Protein AF-A0A2N9NMS7-F1 (afdb_monomer)

Mean predicted aligned error: 15.38 Å

Radius of gyration: 24.79 Å; Cα contacts (8 Å, |Δi|>4): 201; chains: 1; bounding box: 39×114×46 Å

Nearest PDB structures (foldseek):
  4u88-assembly2_B  TM=6.666E-01  e=1.243E-02  Staphylococcus aureus USA300-ISMMS1
  1qqi-assembly1_A  TM=6.097E-01  e=1.405E-02  Escherichia coli
  6iju-assembly1_A-2  TM=6.938E-01  e=4.229E-02  Staphylococcus aureus

Secondary structure (DSSP, 8-state):
-PPPPPPPPP------HHHHHHHHHHHHHHHHHHHHHHHHHHHHHHHHHHHHHSS---------S--------HHHHHHHH-BS-EEEEE-TTS-EEEEETT-SPEEE-HHHHHHHHHHT---S--SSSBPPPB-HHHHHHHT-BTTBPPPHHHHHHHHHHHHHHHHHTTS-GGGEEEETTEEEE-BBPTTTT-------

Solvent-accessible surface area (backbone atoms only — not comparable to full-atom values): 12078 Å² total; per-residue (Å²): 140,86,84,87,82,79,82,83,82,79,80,72,84,75,74,54,64,68,55,54,52,50,50,52,51,50,51,52,51,49,51,55,53,53,49,54,53,48,54,52,52,53,50,54,54,49,52,58,52,53,63,64,68,74,67,78,88,89,84,92,81,84,90,76,86,81,81,80,66,89,73,69,50,69,54,52,54,54,20,72,72,34,39,77,43,78,49,71,51,72,44,98,84,46,24,25,41,32,21,56,68,81,45,79,69,41,78,31,54,36,71,46,36,50,50,48,57,56,29,62,45,74,85,64,86,42,101,58,56,38,34,23,68,36,39,65,67,58,50,32,59,69,63,45,50,96,95,43,86,54,53,71,70,56,50,53,54,48,54,52,52,46,26,47,53,31,43,78,64,76,39,64,35,46,29,59,38,76,56,98,62,26,37,21,32,31,37,40,45,96,68,64,87,70,84,90,82,79,87,131

Sequence (200 aa):
MPLPTTPSIAHGPVLDIAALQRELRALLNIVSRLEERLDARCAELGELRGEFQVKGVTKPRPPSSGTSAPQQSEGQRRAMEGVSSIKAIVQPDGSALIHLDGRAGVALTASLARLLDVLKRDDGASPDHLVVWKPVAVLQEGLKGPGKIRSERAVRQLIYRLRQQLSESGENRWLVMSSEHGYRFALRREGAAVTLASNK

Structure (mmCIF, N/CA/C/O backbone):
data_AF-A0A2N9NMS7-F1
#
_entry.id   AF-A0A2N9NMS7-F1
#
loop_
_atom_site.group_PDB
_atom_site.id
_atom_site.type_symbol
_atom_site.label_atom_id
_atom_site.label_alt_id
_atom_site.label_comp_id
_atom_site.label_asym_id
_atom_site.label_entity_id
_atom_site.label_seq_id
_atom_site.pdbx_PDB_ins_code
_atom_site.Cartn_x
_atom_site.Cartn_y
_atom_site.Cartn_z
_atom_site.occupancy
_atom_site.B_iso_or_equiv
_atom_site.auth_seq_id
_atom_site.auth_comp_id
_atom_site.auth_asym_id
_atom_site.auth_atom_id
_atom_site.pdbx_PDB_model_num
ATOM 1 N N . MET A 1 1 ? 19.890 72.668 19.604 1.00 51.31 1 MET A N 1
ATOM 2 C CA . MET A 1 1 ? 19.965 71.277 20.095 1.00 51.31 1 MET A CA 1
ATOM 3 C C . MET A 1 1 ? 18.784 70.499 19.531 1.00 51.31 1 MET A C 1
ATOM 5 O O . MET A 1 1 ? 17.667 70.828 19.910 1.00 51.31 1 MET A O 1
ATOM 9 N N . PRO A 1 2 ? 18.984 69.562 18.588 1.00 45.09 2 PRO A N 1
ATOM 10 C CA . PRO A 1 2 ? 17.924 68.678 18.113 1.00 45.09 2 PRO A CA 1
ATOM 11 C C . PRO A 1 2 ? 17.918 67.325 18.853 1.00 45.09 2 PRO A C 1
ATOM 13 O O . PRO A 1 2 ? 18.946 66.868 19.346 1.00 45.09 2 PRO A O 1
ATOM 16 N N . LEU A 1 3 ? 16.716 66.752 18.954 1.00 51.97 3 LEU A N 1
ATOM 17 C CA . LEU A 1 3 ? 16.306 65.600 19.770 1.00 51.97 3 LEU A CA 1
ATOM 18 C C . LEU A 1 3 ? 16.852 64.244 19.267 1.00 51.97 3 LEU A C 1
ATOM 20 O O . LEU A 1 3 ? 17.125 64.109 18.074 1.00 51.97 3 LEU A O 1
ATOM 24 N N . PRO A 1 4 ? 16.959 63.225 20.146 1.00 52.66 4 PRO A N 1
ATOM 25 C CA . PRO A 1 4 ? 17.404 61.884 19.775 1.00 52.66 4 PRO A CA 1
ATOM 26 C C . PRO A 1 4 ? 16.311 61.096 19.037 1.00 52.66 4 PRO A C 1
ATOM 28 O O . PRO A 1 4 ? 15.185 60.957 19.514 1.00 52.66 4 PRO A O 1
ATOM 31 N N . THR A 1 5 ? 16.671 60.545 17.881 1.00 58.97 5 THR A N 1
ATOM 32 C CA . THR A 1 5 ? 15.848 59.629 17.084 1.00 58.97 5 THR A CA 1
ATOM 33 C C . THR A 1 5 ? 15.794 58.251 17.752 1.00 58.97 5 THR A C 1
ATOM 35 O O . THR A 1 5 ? 16.825 57.678 18.101 1.00 58.97 5 THR A O 1
ATOM 38 N N . THR A 1 6 ? 14.588 57.719 17.939 1.00 54.72 6 THR A N 1
ATOM 39 C CA . THR A 1 6 ? 14.312 56.387 18.496 1.00 54.72 6 THR A CA 1
ATOM 40 C C . THR A 1 6 ? 14.722 55.245 17.549 1.00 54.72 6 THR A C 1
ATOM 42 O O . THR A 1 6 ? 14.796 55.441 16.334 1.00 54.72 6 THR A O 1
ATOM 45 N N . PRO A 1 7 ? 15.008 54.043 18.092 1.00 50.28 7 PRO A N 1
ATOM 46 C CA . PRO A 1 7 ? 15.601 52.937 17.347 1.00 50.28 7 PRO A CA 1
ATOM 47 C C . PRO A 1 7 ? 14.623 52.244 16.391 1.00 50.28 7 PRO A C 1
ATOM 49 O O . PRO A 1 7 ? 13.468 51.970 16.715 1.00 50.28 7 PRO A O 1
ATOM 52 N N . SER A 1 8 ? 15.166 51.916 15.218 1.00 50.50 8 SER A N 1
ATOM 53 C CA . SER A 1 8 ? 14.587 51.065 14.181 1.00 50.50 8 SER A CA 1
ATOM 54 C C . SER A 1 8 ? 14.184 49.699 14.748 1.00 50.50 8 SER A C 1
ATOM 56 O O . SER A 1 8 ? 15.014 48.965 15.289 1.00 50.50 8 SER A O 1
ATOM 58 N N . ILE A 1 9 ? 12.896 49.373 14.641 1.00 50.38 9 ILE A N 1
ATOM 59 C CA . ILE A 1 9 ? 12.314 48.096 15.056 1.00 50.38 9 ILE A CA 1
ATOM 60 C C . ILE A 1 9 ? 12.836 47.000 14.124 1.00 50.38 9 ILE A C 1
ATOM 62 O O . ILE A 1 9 ? 12.626 47.033 12.913 1.00 50.38 9 ILE A O 1
ATOM 66 N N . ALA A 1 10 ? 13.528 46.025 14.709 1.00 48.38 10 ALA A N 1
ATOM 67 C CA . ALA A 1 10 ? 14.018 44.837 14.034 1.00 48.38 10 ALA A CA 1
ATOM 68 C C . ALA A 1 10 ? 12.858 44.051 13.397 1.00 48.38 10 ALA A C 1
ATOM 70 O O . ALA A 1 10 ? 11.956 43.575 14.088 1.00 48.38 10 ALA A O 1
ATOM 71 N N . HIS A 1 11 ? 12.909 43.870 12.077 1.00 46.59 11 HIS A N 1
ATOM 72 C CA . HIS A 1 11 ? 12.131 42.841 11.399 1.00 46.59 11 HIS A CA 1
ATOM 73 C C . HIS A 1 11 ? 12.642 41.468 11.859 1.00 46.59 11 HIS A C 1
ATOM 75 O O . HIS A 1 11 ? 13.768 41.080 11.551 1.00 46.59 11 HIS A O 1
ATOM 81 N N . GLY A 1 12 ? 11.822 40.744 12.625 1.00 53.03 12 GLY A N 1
ATOM 82 C CA . GLY A 1 12 ? 12.073 39.340 12.947 1.00 53.03 12 GLY A CA 1
ATOM 83 C C . GLY A 1 12 ? 12.148 38.481 11.675 1.00 53.03 12 GLY A C 1
ATOM 84 O O . GLY A 1 12 ? 11.574 38.856 10.647 1.00 53.03 12 GLY A O 1
ATOM 85 N N . PRO A 1 13 ? 12.852 37.335 11.712 1.00 57.69 13 PRO A N 1
ATOM 86 C CA . PRO A 1 13 ? 13.002 36.478 10.550 1.00 57.69 13 PRO A CA 1
ATOM 87 C C . PRO A 1 13 ? 11.635 35.899 10.192 1.00 57.69 13 PRO A C 1
ATOM 89 O O . PRO A 1 13 ? 11.111 35.021 10.878 1.00 57.69 13 PRO A O 1
ATOM 92 N N . VAL A 1 14 ? 11.054 36.383 9.097 1.00 55.94 14 VAL A N 1
ATOM 93 C CA . VAL A 1 14 ? 10.026 35.637 8.379 1.00 55.94 14 VAL A CA 1
ATOM 94 C C . VAL A 1 14 ? 10.723 34.360 7.923 1.00 55.94 14 VAL A C 1
ATOM 96 O O . VAL A 1 14 ? 11.472 34.377 6.949 1.00 55.94 14 VAL A O 1
ATOM 99 N N . LEU A 1 15 ? 10.573 33.283 8.700 1.00 59.84 15 LEU A N 1
ATOM 100 C CA . LEU A 1 15 ? 11.000 31.942 8.321 1.00 59.84 15 LEU A CA 1
ATOM 101 C C . LEU A 1 15 ? 10.458 31.690 6.918 1.00 59.84 15 LEU A C 1
ATOM 103 O O . LEU A 1 15 ? 9.246 31.597 6.725 1.00 59.84 15 LEU A O 1
ATOM 107 N N . ASP A 1 16 ? 11.362 31.663 5.940 1.00 81.94 16 ASP A N 1
ATOM 108 C CA . ASP A 1 16 ? 11.020 31.448 4.545 1.00 81.94 16 ASP A CA 1
ATOM 109 C C . ASP A 1 16 ? 10.353 30.074 4.442 1.00 81.94 16 ASP A C 1
ATOM 111 O O . ASP A 1 16 ? 10.999 29.024 4.510 1.00 81.94 16 ASP A O 1
ATOM 115 N N . ILE A 1 17 ? 9.026 30.080 4.319 1.00 75.50 17 ILE A N 1
ATOM 116 C CA . ILE A 1 17 ? 8.201 28.876 4.224 1.00 75.50 17 ILE A CA 1
ATOM 117 C C . ILE A 1 17 ? 8.711 27.989 3.078 1.00 75.50 17 ILE A C 1
ATOM 119 O O . ILE A 1 17 ? 8.672 26.762 3.181 1.00 75.50 17 ILE A O 1
ATOM 123 N N . ALA A 1 18 ? 9.265 28.576 2.010 1.00 70.50 18 ALA A N 1
ATOM 124 C CA . ALA A 1 18 ? 9.843 27.819 0.907 1.00 70.50 18 ALA A CA 1
ATOM 125 C C . ALA A 1 18 ? 11.175 27.142 1.277 1.00 70.50 18 ALA A C 1
ATOM 127 O O . ALA A 1 18 ? 11.500 26.088 0.718 1.00 70.50 18 ALA A O 1
ATOM 128 N N . ALA A 1 19 ? 11.955 27.704 2.203 1.00 77.44 19 ALA A N 1
ATOM 129 C CA . ALA A 1 19 ? 13.151 27.063 2.747 1.00 77.44 19 ALA A CA 1
ATOM 130 C C . ALA A 1 19 ? 12.780 25.848 3.611 1.00 77.44 19 ALA A C 1
ATOM 132 O O . ALA A 1 19 ? 13.273 24.751 3.345 1.00 77.44 19 ALA A O 1
ATOM 133 N N . LEU A 1 20 ? 11.817 25.998 4.528 1.00 76.25 20 LEU A N 1
ATOM 134 C CA . LEU A 1 20 ? 11.306 24.889 5.347 1.00 76.25 20 LEU A CA 1
ATOM 135 C C . LEU A 1 20 ? 10.698 23.768 4.493 1.00 76.25 20 LEU A C 1
ATOM 137 O O . LEU A 1 20 ? 10.936 22.587 4.736 1.00 76.25 20 LEU A O 1
ATOM 141 N N . GLN A 1 21 ? 9.950 24.110 3.440 1.00 74.00 21 GLN A N 1
ATOM 142 C CA . GLN A 1 21 ? 9.404 23.111 2.517 1.00 74.00 21 GLN A CA 1
ATOM 143 C C . GLN A 1 21 ? 10.495 22.359 1.743 1.00 74.00 21 GLN A C 1
ATOM 145 O O . GLN A 1 21 ? 10.345 21.163 1.478 1.00 74.00 2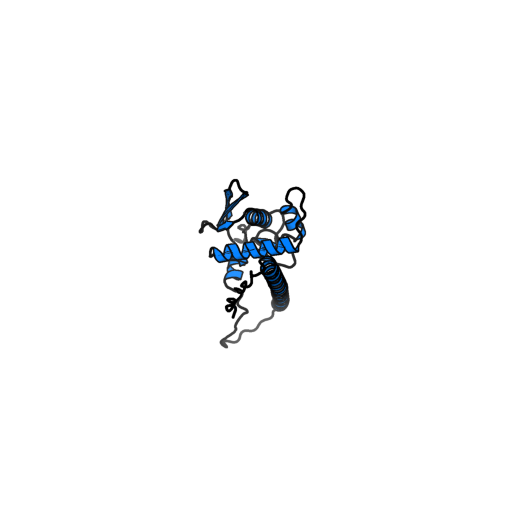1 GLN A O 1
ATOM 150 N N . ARG A 1 22 ? 11.587 23.032 1.355 1.00 81.06 22 ARG A N 1
ATOM 151 C CA . ARG A 1 22 ? 12.737 22.385 0.704 1.00 81.06 22 ARG A CA 1
ATOM 152 C C . ARG A 1 22 ? 13.463 21.453 1.664 1.00 81.06 22 ARG A C 1
ATOM 154 O O . ARG A 1 22 ? 13.768 20.327 1.277 1.00 81.06 22 ARG A O 1
ATOM 161 N N . GLU A 1 23 ? 13.681 21.893 2.895 1.00 86.19 23 GLU A N 1
ATOM 162 C CA . GLU A 1 23 ? 14.319 21.094 3.938 1.00 86.19 23 GLU A CA 1
ATOM 163 C C . GLU A 1 23 ? 13.485 19.857 4.283 1.00 86.19 23 GLU A C 1
ATOM 165 O O . GLU A 1 23 ? 13.995 18.738 4.248 1.00 86.19 23 GLU A O 1
ATOM 170 N N . LEU A 1 24 ? 12.171 20.015 4.463 1.00 77.62 24 LEU A N 1
ATOM 171 C CA . LEU A 1 24 ? 11.264 18.892 4.692 1.00 77.62 24 LEU A CA 1
ATOM 172 C C . LEU A 1 24 ? 11.292 17.892 3.526 1.00 77.62 24 LEU A C 1
ATOM 174 O O . LEU A 1 24 ? 11.349 16.683 3.745 1.00 77.62 24 LEU A O 1
ATOM 178 N N . ARG A 1 25 ? 11.305 18.366 2.271 1.00 70.81 25 ARG A N 1
ATOM 179 C CA . ARG A 1 25 ? 11.461 17.483 1.099 1.00 70.81 25 ARG A CA 1
ATOM 180 C C . ARG A 1 25 ? 12.809 16.765 1.099 1.00 70.81 25 ARG A C 1
ATOM 182 O O . ARG A 1 25 ? 12.857 15.592 0.734 1.00 70.81 25 ARG A O 1
ATOM 189 N N . ALA A 1 26 ? 13.887 17.438 1.490 1.00 77.56 26 ALA A N 1
ATOM 190 C CA . ALA A 1 26 ? 15.211 16.832 1.579 1.00 77.56 26 ALA A CA 1
ATOM 191 C C . ALA A 1 26 ? 15.252 15.735 2.655 1.00 77.56 26 ALA A C 1
ATOM 193 O O . ALA A 1 26 ? 15.704 14.627 2.369 1.00 77.56 26 ALA A O 1
ATOM 194 N N . LEU A 1 27 ? 14.688 15.989 3.837 1.00 74.25 27 LEU A N 1
ATOM 195 C CA . LEU A 1 27 ? 14.580 15.005 4.917 1.00 74.25 27 LEU A CA 1
ATOM 196 C C . LEU A 1 27 ? 13.727 13.801 4.504 1.00 74.25 27 LEU A C 1
ATOM 198 O O . LEU A 1 27 ? 14.156 12.659 4.664 1.00 74.25 2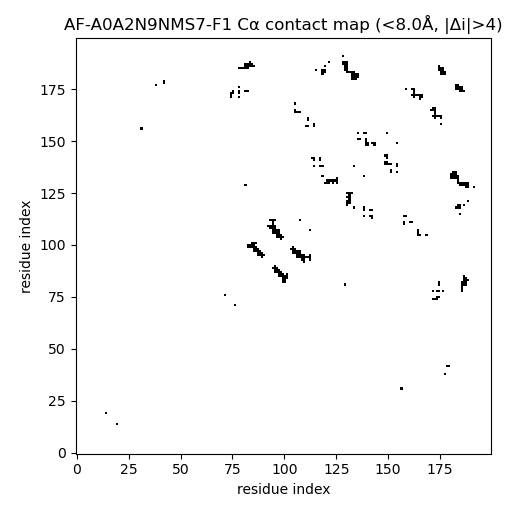7 LEU A O 1
ATOM 202 N N . LEU A 1 28 ? 12.578 14.034 3.864 1.00 59.81 28 LEU A N 1
ATOM 203 C CA . LEU A 1 28 ? 11.750 12.963 3.299 1.00 59.81 28 LEU A CA 1
ATOM 204 C C . LEU A 1 28 ? 12.503 12.143 2.241 1.00 59.81 28 LEU A C 1
ATOM 206 O O . LEU A 1 28 ? 12.307 10.931 2.134 1.00 59.81 28 LEU A O 1
ATOM 210 N N . ASN A 1 29 ? 13.384 12.773 1.459 1.00 62.41 29 ASN A N 1
ATOM 211 C CA . ASN A 1 29 ? 14.224 12.060 0.501 1.00 62.41 29 ASN A CA 1
ATOM 212 C C . ASN A 1 29 ? 15.276 11.180 1.186 1.00 62.41 29 ASN A C 1
ATOM 214 O O . ASN A 1 29 ? 15.525 10.073 0.708 1.00 62.41 29 ASN A O 1
ATOM 218 N N . ILE A 1 30 ? 15.869 11.650 2.283 1.00 78.12 30 ILE A N 1
ATOM 219 C CA . ILE A 1 30 ? 16.856 10.895 3.062 1.00 78.12 30 ILE A CA 1
ATOM 220 C C . ILE A 1 30 ? 16.196 9.689 3.730 1.00 78.12 30 ILE A C 1
ATOM 222 O O . ILE A 1 30 ? 16.687 8.576 3.561 1.00 78.12 30 ILE A O 1
ATOM 226 N N . VAL A 1 31 ? 15.061 9.886 4.409 1.00 71.50 31 VAL A N 1
ATOM 227 C CA . VAL A 1 31 ? 14.307 8.795 5.052 1.00 71.50 31 VAL A CA 1
ATOM 228 C C . VAL A 1 31 ? 13.917 7.741 4.020 1.00 71.50 31 VAL A C 1
ATOM 230 O O . VAL A 1 31 ? 14.229 6.571 4.198 1.00 71.50 31 VAL A O 1
ATOM 233 N N . SER A 1 32 ? 13.375 8.165 2.876 1.00 59.84 32 SER A N 1
ATOM 234 C CA . SER A 1 32 ? 13.037 7.265 1.768 1.00 59.84 32 SER A CA 1
ATOM 235 C C . SER A 1 32 ? 14.233 6.429 1.289 1.00 59.84 32 SER A C 1
ATOM 237 O O . SER A 1 32 ? 14.065 5.243 1.030 1.00 59.84 32 SER A O 1
ATOM 239 N N . ARG A 1 33 ? 15.439 7.005 1.189 1.00 60.75 33 ARG A N 1
ATOM 240 C CA . ARG A 1 33 ? 16.647 6.259 0.788 1.00 60.75 33 ARG A CA 1
ATOM 241 C C . ARG A 1 33 ? 17.157 5.319 1.878 1.00 60.75 33 ARG A C 1
ATOM 243 O O . ARG A 1 33 ? 17.679 4.253 1.569 1.00 60.75 33 ARG A O 1
ATOM 250 N N . LEU A 1 34 ? 17.066 5.719 3.145 1.00 64.44 34 LEU A N 1
ATOM 251 C CA . LEU A 1 34 ? 17.473 4.874 4.268 1.00 64.44 34 LEU A CA 1
ATOM 252 C C . LEU A 1 34 ? 16.549 3.668 4.410 1.00 64.44 34 LEU A C 1
ATOM 254 O O . LEU A 1 34 ? 17.030 2.560 4.624 1.00 64.44 34 LEU A O 1
ATOM 258 N N . GLU A 1 35 ? 15.250 3.867 4.220 1.00 58.91 35 GLU A N 1
ATOM 259 C CA . GLU A 1 35 ? 14.270 2.785 4.238 1.00 58.91 35 GLU A CA 1
ATOM 260 C C . GLU A 1 35 ? 14.435 1.845 3.042 1.00 58.91 35 GLU A C 1
ATOM 262 O O . GLU A 1 35 ? 14.414 0.637 3.235 1.00 58.91 35 GLU A O 1
ATOM 267 N N . GLU A 1 36 ? 14.709 2.354 1.833 1.00 53.62 36 GLU A N 1
ATOM 268 C CA . GLU A 1 36 ? 15.059 1.504 0.680 1.00 53.62 36 GLU A CA 1
ATOM 269 C C . GLU A 1 36 ? 16.273 0.615 0.973 1.00 53.62 36 GLU A C 1
ATOM 271 O O . GLU A 1 36 ? 16.285 -0.568 0.631 1.00 53.62 36 GLU A O 1
ATOM 276 N N . ARG A 1 37 ? 17.288 1.166 1.646 1.00 6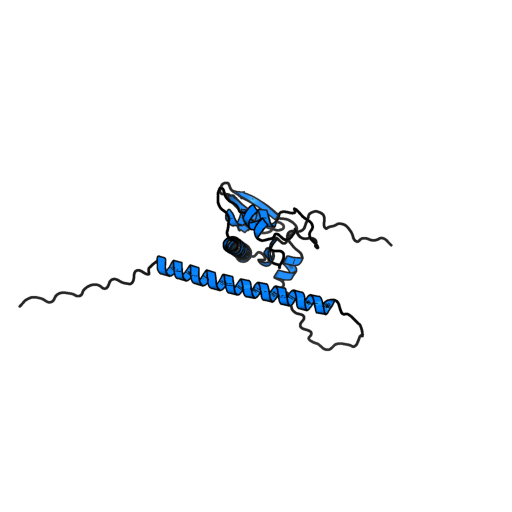3.81 37 ARG A N 1
ATOM 277 C CA . ARG A 1 37 ? 18.462 0.396 2.071 1.00 63.81 37 ARG A CA 1
ATOM 278 C C . ARG A 1 37 ? 18.121 -0.623 3.155 1.00 63.81 37 ARG A C 1
ATOM 280 O O . ARG A 1 37 ? 18.692 -1.708 3.140 1.00 63.81 37 ARG A O 1
ATOM 287 N N . LEU A 1 38 ? 17.229 -0.287 4.084 1.00 56.72 38 LEU A N 1
ATOM 288 C CA . LEU A 1 38 ? 16.797 -1.197 5.143 1.00 56.72 38 LEU A CA 1
ATOM 289 C C . LEU A 1 38 ? 15.990 -2.366 4.569 1.00 56.72 38 LEU A C 1
ATOM 291 O O . LEU A 1 38 ? 16.306 -3.514 4.862 1.00 56.72 38 LEU A O 1
ATOM 295 N N . ASP A 1 39 ? 15.019 -2.082 3.700 1.00 50.47 39 ASP A N 1
ATOM 296 C CA . ASP A 1 39 ? 14.197 -3.093 3.030 1.00 50.47 39 ASP A CA 1
ATOM 297 C C . ASP A 1 39 ? 15.075 -4.040 2.187 1.00 50.47 39 ASP A C 1
ATOM 299 O O . ASP A 1 39 ? 14.903 -5.257 2.261 1.00 50.47 39 ASP A O 1
ATOM 303 N N . ALA A 1 40 ? 16.071 -3.512 1.461 1.00 53.31 40 ALA A N 1
ATOM 304 C CA . ALA A 1 40 ? 17.031 -4.329 0.711 1.00 53.31 40 ALA A CA 1
ATOM 305 C C . ALA A 1 40 ? 17.853 -5.259 1.621 1.00 53.31 40 ALA A C 1
ATOM 307 O O . ALA A 1 40 ? 18.011 -6.439 1.319 1.00 53.31 40 ALA A O 1
ATOM 308 N N . ARG A 1 41 ? 18.327 -4.763 2.774 1.00 54.53 41 ARG A N 1
ATOM 309 C CA . ARG A 1 41 ? 19.047 -5.593 3.756 1.00 54.53 41 ARG A CA 1
ATOM 310 C C . ARG A 1 41 ? 18.150 -6.638 4.413 1.00 54.53 41 ARG A C 1
ATOM 312 O O . ARG A 1 41 ? 18.609 -7.739 4.696 1.00 54.53 41 ARG A O 1
ATOM 319 N N . CYS A 1 42 ? 16.877 -6.327 4.646 1.00 48.38 42 CYS A N 1
ATOM 320 C CA . CYS A 1 42 ? 15.918 -7.305 5.151 1.00 48.38 42 CYS A CA 1
ATOM 321 C C . CYS A 1 42 ? 15.643 -8.423 4.133 1.00 48.38 42 CYS A C 1
ATOM 323 O O . CYS A 1 42 ? 15.513 -9.574 4.545 1.00 48.38 42 CYS A O 1
ATOM 325 N N . ALA A 1 43 ? 15.582 -8.104 2.837 1.00 44.91 43 ALA A N 1
ATOM 326 C CA . ALA A 1 43 ? 15.437 -9.098 1.773 1.00 44.91 43 ALA A CA 1
ATOM 327 C C . ALA A 1 43 ? 16.669 -10.018 1.675 1.00 44.91 43 ALA A C 1
ATOM 329 O O . ALA A 1 43 ? 16.519 -11.235 1.747 1.00 44.91 43 ALA A O 1
ATOM 330 N N . GLU A 1 44 ? 17.876 -9.444 1.649 1.00 54.91 44 GLU A N 1
ATOM 331 C CA . GLU A 1 44 ? 19.151 -10.186 1.617 1.00 54.91 44 GLU A CA 1
ATOM 332 C C . GLU A 1 44 ? 19.296 -11.143 2.816 1.00 54.91 44 GLU A C 1
ATOM 334 O O . GLU A 1 44 ? 19.701 -12.296 2.672 1.00 54.91 44 GLU A O 1
ATOM 339 N N . LEU A 1 45 ? 18.891 -10.707 4.015 1.00 50.75 45 LEU A N 1
ATOM 340 C CA . LEU A 1 45 ? 18.860 -11.578 5.196 1.00 50.75 45 LEU A CA 1
ATOM 341 C C . LEU A 1 45 ? 17.835 -12.715 5.075 1.00 50.75 45 LEU A C 1
ATOM 343 O O . LEU A 1 45 ? 18.040 -13.789 5.643 1.00 50.75 45 LEU A O 1
ATOM 347 N N . GLY A 1 46 ? 16.729 -12.489 4.366 1.00 43.75 46 GLY A N 1
ATOM 348 C CA . GLY A 1 46 ? 15.731 -13.515 4.073 1.00 43.75 46 GLY A CA 1
ATOM 349 C C . GLY A 1 46 ? 16.274 -14.610 3.155 1.00 43.75 46 GLY A C 1
ATOM 350 O O . GLY A 1 46 ? 16.083 -15.789 3.452 1.00 43.75 46 GLY A O 1
ATOM 351 N N . GLU A 1 47 ? 16.994 -14.229 2.100 1.00 49.41 47 GLU A N 1
ATOM 352 C CA . GLU A 1 47 ? 17.631 -15.152 1.149 1.00 49.41 47 GLU A CA 1
ATOM 353 C C . GLU A 1 47 ? 18.711 -16.000 1.820 1.00 49.41 47 GLU A C 1
ATOM 355 O O . GLU A 1 47 ? 18.637 -17.229 1.782 1.00 49.41 47 GLU A O 1
ATOM 360 N N . LEU A 1 48 ? 19.631 -15.360 2.553 1.00 61.53 48 LEU A N 1
ATOM 361 C CA . LEU A 1 48 ? 20.659 -16.065 3.324 1.00 61.53 48 LEU A CA 1
ATOM 362 C C . LEU A 1 48 ? 20.029 -17.074 4.291 1.00 61.53 48 LEU A C 1
ATOM 364 O O . LEU A 1 48 ? 20.484 -18.209 4.410 1.00 61.53 48 LEU A O 1
ATOM 368 N N . ARG A 1 49 ? 18.931 -16.705 4.961 1.00 51.56 49 ARG A N 1
ATOM 369 C CA . ARG A 1 49 ? 18.214 -17.616 5.863 1.00 51.56 49 ARG A CA 1
ATOM 370 C C . ARG A 1 49 ? 17.563 -18.792 5.125 1.00 51.56 49 ARG A C 1
ATOM 372 O O . ARG A 1 49 ? 17.531 -19.892 5.678 1.00 51.56 49 ARG A O 1
ATOM 379 N N . GLY A 1 50 ? 17.062 -18.572 3.911 1.00 43.22 50 GLY A N 1
ATOM 380 C CA . GLY A 1 50 ? 16.520 -19.620 3.045 1.00 43.22 50 GLY A CA 1
ATOM 381 C C . GLY A 1 50 ? 17.580 -20.645 2.639 1.00 43.22 50 GLY A C 1
ATOM 382 O O . GLY A 1 50 ? 17.328 -21.847 2.712 1.00 43.22 50 GLY A O 1
ATOM 383 N N . GLU A 1 51 ? 18.796 -20.196 2.324 1.00 52.50 51 GLU A N 1
ATOM 384 C CA . GLU A 1 51 ? 19.915 -21.075 1.953 1.00 52.50 51 GLU A CA 1
ATOM 385 C C . GLU A 1 51 ? 20.357 -22.000 3.100 1.00 52.50 51 GLU A C 1
ATOM 387 O O . GLU A 1 51 ? 20.676 -23.172 2.875 1.00 52.50 51 GLU A O 1
ATOM 392 N N . PHE A 1 52 ? 20.315 -21.519 4.349 1.00 50.28 52 PHE A N 1
ATOM 393 C CA . PHE A 1 52 ? 20.653 -22.330 5.526 1.00 50.28 52 PHE A CA 1
ATOM 394 C C . PHE A 1 52 ? 19.567 -23.341 5.924 1.00 50.28 52 PHE A C 1
ATOM 396 O O . PHE A 1 52 ? 19.872 -24.304 6.626 1.00 50.28 52 PHE A O 1
ATOM 403 N N . GLN A 1 53 ? 18.315 -23.171 5.487 1.00 47.97 53 GLN A N 1
ATOM 404 C CA . GLN A 1 53 ? 17.219 -24.080 5.852 1.00 47.97 53 GLN A CA 1
ATOM 405 C C . GLN A 1 53 ? 17.109 -25.317 4.945 1.00 47.97 53 GLN A C 1
ATOM 407 O O . GLN A 1 53 ? 16.512 -26.312 5.351 1.00 47.97 53 GLN A O 1
ATOM 412 N N . VAL A 1 54 ? 17.719 -25.298 3.753 1.00 50.59 54 VAL A N 1
ATOM 413 C CA . VAL A 1 54 ? 17.614 -26.391 2.762 1.00 50.59 54 VAL A CA 1
ATOM 414 C C . VAL A 1 54 ? 18.699 -27.472 2.939 1.00 50.59 54 VAL A C 1
ATOM 416 O O . VAL A 1 54 ? 18.559 -28.581 2.427 1.00 50.59 54 VAL A O 1
ATOM 419 N N . LYS A 1 55 ? 19.751 -27.230 3.736 1.00 46.16 55 LYS A N 1
ATOM 420 C CA . LYS A 1 55 ? 20.780 -28.238 4.071 1.00 46.16 55 LYS A CA 1
ATOM 421 C C . LYS A 1 55 ? 20.562 -28.830 5.469 1.00 46.16 55 LYS A C 1
ATOM 423 O O . LYS A 1 55 ? 21.236 -28.463 6.426 1.00 46.16 55 LYS A O 1
ATOM 428 N N . GLY A 1 56 ? 19.612 -29.755 5.598 1.00 46.06 56 GLY A N 1
ATOM 429 C CA . GLY A 1 56 ? 19.449 -30.550 6.822 1.00 46.06 56 GLY A CA 1
ATOM 430 C C . GLY A 1 56 ? 20.572 -31.582 7.032 1.00 46.06 56 GLY A C 1
ATOM 431 O O . GLY A 1 56 ? 21.197 -32.005 6.064 1.00 46.06 56 GLY A O 1
ATOM 432 N N . VAL A 1 57 ? 20.806 -32.007 8.287 1.00 43.84 57 VAL A N 1
ATOM 433 C CA . VAL A 1 57 ? 20.718 -33.414 8.765 1.00 43.84 57 VAL A CA 1
ATOM 434 C C . VAL A 1 57 ? 21.022 -33.522 10.285 1.00 43.84 57 VAL A C 1
ATOM 436 O O . VAL A 1 57 ? 21.851 -32.826 10.857 1.00 43.84 57 VAL A O 1
ATOM 439 N N . THR A 1 58 ? 20.259 -34.429 10.897 1.00 55.66 58 THR A N 1
ATOM 440 C CA . THR A 1 58 ? 19.980 -34.870 12.281 1.00 55.66 58 THR A CA 1
ATOM 441 C C . THR A 1 58 ? 21.116 -35.191 13.281 1.00 55.66 58 THR A C 1
ATOM 443 O O . THR A 1 58 ? 22.035 -35.936 12.947 1.00 55.66 58 THR A O 1
ATOM 446 N N . LYS A 1 59 ? 20.903 -34.867 14.577 1.00 39.69 59 LYS A N 1
ATOM 447 C CA . LYS A 1 59 ? 20.954 -35.816 15.731 1.00 39.69 59 LYS A CA 1
ATOM 448 C C . LYS A 1 59 ? 20.418 -35.176 17.040 1.00 39.69 59 LYS A C 1
ATOM 450 O O . LYS A 1 59 ? 20.597 -33.973 17.209 1.00 39.69 59 LYS A O 1
ATOM 455 N N . PRO A 1 60 ? 19.800 -35.931 17.979 1.00 60.88 60 PRO A N 1
ATOM 456 C CA . PRO A 1 60 ? 19.212 -35.368 19.197 1.00 60.88 60 PRO A CA 1
ATOM 457 C C . PRO A 1 60 ? 20.185 -35.409 20.393 1.00 60.88 60 PRO A C 1
ATOM 459 O O . PR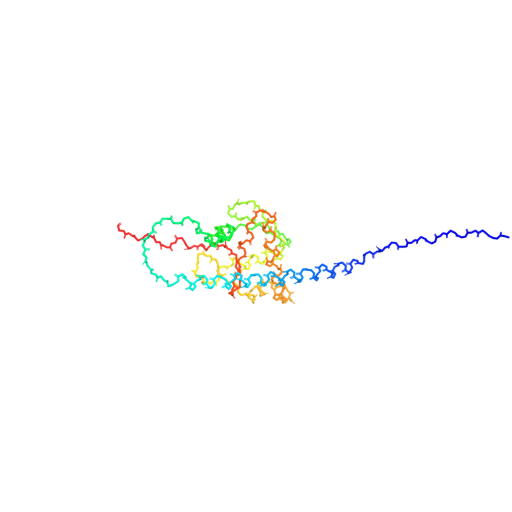O A 1 60 ? 20.773 -36.452 20.684 1.00 60.88 60 PRO A O 1
ATOM 462 N N . ARG A 1 61 ? 20.326 -34.291 21.121 1.00 33.25 61 ARG A N 1
ATOM 463 C CA . ARG A 1 61 ? 20.916 -34.213 22.476 1.00 33.25 61 ARG A CA 1
ATOM 464 C C . ARG A 1 61 ? 20.346 -32.976 23.216 1.00 33.25 61 ARG A C 1
ATOM 466 O O . ARG A 1 61 ? 20.032 -32.005 22.533 1.00 33.25 61 ARG A O 1
ATOM 473 N N . PRO A 1 62 ? 20.121 -33.015 24.549 1.00 47.22 62 PRO A N 1
ATOM 474 C CA . PRO A 1 62 ? 19.093 -32.204 25.205 1.00 47.22 62 PRO A CA 1
ATOM 475 C C . PRO A 1 62 ? 19.669 -30.927 25.866 1.00 47.22 62 PRO A C 1
ATOM 477 O O . PRO A 1 62 ? 20.818 -30.568 25.614 1.00 47.22 62 PRO A O 1
ATOM 480 N N . PRO A 1 63 ? 18.845 -30.192 26.633 1.00 56.56 63 PRO A N 1
ATOM 481 C CA . PRO A 1 63 ? 18.489 -28.807 26.375 1.00 56.56 63 PRO A CA 1
ATOM 482 C C . PRO A 1 63 ? 19.555 -27.826 26.889 1.00 56.56 63 PRO A C 1
ATOM 484 O O . PRO A 1 63 ? 19.726 -27.654 28.094 1.00 56.56 63 PRO A O 1
ATOM 487 N N . SER A 1 64 ? 20.231 -27.123 25.984 1.00 43.75 64 SER A N 1
ATOM 488 C CA . SER A 1 64 ? 20.937 -25.890 26.331 1.00 43.75 64 SER A CA 1
ATOM 489 C C . SER A 1 64 ? 20.046 -24.704 25.984 1.00 43.75 64 SER A C 1
ATOM 491 O O . SER A 1 64 ? 19.770 -24.424 24.818 1.00 43.75 64 SER A O 1
ATOM 493 N N . SER A 1 65 ? 19.573 -24.053 27.038 1.00 48.06 65 SER A N 1
ATOM 494 C CA . SER A 1 65 ? 18.804 -22.820 27.062 1.00 48.06 65 SER A CA 1
ATOM 495 C C . SER A 1 65 ? 19.353 -21.750 26.114 1.00 48.06 65 SER A C 1
ATOM 497 O O . SER A 1 65 ? 20.555 -21.498 26.084 1.00 48.06 65 SER A O 1
ATOM 499 N N . GLY A 1 66 ? 18.441 -21.062 25.421 1.00 44.03 66 GLY A N 1
ATOM 500 C CA . GLY A 1 66 ? 18.696 -19.726 24.880 1.00 44.03 66 GLY A CA 1
ATOM 501 C C . GLY A 1 66 ? 19.014 -19.633 23.390 1.00 44.03 66 GLY A C 1
ATOM 502 O O . GLY A 1 66 ? 19.850 -18.826 23.004 1.00 44.03 66 GLY A O 1
ATOM 503 N N . THR A 1 67 ? 18.345 -20.405 22.530 1.00 39.97 67 THR A N 1
ATOM 504 C CA . THR A 1 67 ? 18.324 -20.116 21.087 1.00 39.97 67 THR A CA 1
ATOM 505 C C . THR A 1 67 ? 17.372 -18.949 20.815 1.00 39.97 67 THR A C 1
ATOM 507 O O . THR A 1 67 ? 16.165 -19.136 20.665 1.00 39.97 67 THR A O 1
ATOM 510 N N . SER A 1 68 ? 17.894 -17.727 20.738 1.00 45.09 68 SER A N 1
ATOM 511 C CA . SER A 1 68 ? 17.182 -16.601 20.132 1.00 45.09 68 SER A CA 1
ATOM 512 C C . SER A 1 68 ? 17.154 -16.803 18.616 1.00 45.09 68 SER A C 1
ATOM 514 O O . SER A 1 68 ? 18.044 -16.383 17.880 1.00 45.09 68 SER A O 1
ATOM 516 N N . ALA A 1 69 ? 16.114 -17.492 18.144 1.00 47.00 69 ALA A N 1
ATOM 517 C CA . ALA A 1 69 ? 15.703 -17.433 16.748 1.00 47.00 69 ALA A CA 1
ATOM 518 C C . ALA A 1 69 ? 15.564 -15.957 16.318 1.00 47.00 69 ALA A C 1
ATOM 520 O O . ALA A 1 69 ? 15.155 -15.135 17.143 1.00 47.00 69 ALA A O 1
ATOM 521 N N . PRO A 1 70 ? 15.853 -15.593 15.053 1.00 46.31 70 PRO A N 1
ATOM 522 C CA . PRO A 1 70 ? 15.559 -14.255 14.558 1.00 46.31 70 PRO A CA 1
ATOM 523 C C . PRO A 1 70 ? 14.042 -14.060 14.637 1.00 46.31 70 PRO A C 1
ATOM 525 O O . PRO A 1 70 ? 13.287 -14.617 13.836 1.00 46.31 70 PRO A O 1
ATOM 528 N N . GLN A 1 71 ? 13.589 -13.341 15.665 1.00 51.28 71 GLN A N 1
ATOM 529 C CA . GLN A 1 71 ? 12.189 -12.996 15.850 1.00 51.28 71 GLN A CA 1
ATOM 530 C C . GLN A 1 71 ? 11.809 -12.056 14.710 1.00 51.28 71 GLN A C 1
ATOM 532 O O . GLN A 1 71 ? 12.052 -10.852 14.769 1.00 51.28 71 GLN A O 1
ATOM 537 N N . GLN A 1 72 ? 11.206 -12.609 13.655 1.00 61.28 72 GLN A N 1
ATOM 538 C CA . GLN A 1 72 ? 10.311 -11.820 12.819 1.00 61.28 72 GLN A CA 1
ATOM 539 C C . GLN A 1 72 ? 9.377 -11.072 13.767 1.00 61.28 72 GLN A C 1
ATOM 541 O O . GLN A 1 72 ? 8.790 -11.688 14.664 1.00 61.28 72 GLN A O 1
ATOM 546 N N . SER A 1 73 ? 9.288 -9.750 13.611 1.00 77.56 73 SER A N 1
ATOM 547 C CA . SER A 1 73 ? 8.384 -8.961 14.447 1.00 77.56 73 SER A CA 1
ATOM 548 C C . SER A 1 73 ? 6.984 -9.569 14.372 1.00 77.56 73 SER A C 1
ATOM 550 O O . SER A 1 73 ? 6.562 -10.049 13.316 1.00 77.56 73 SER A O 1
ATOM 552 N N . GLU A 1 74 ? 6.250 -9.564 15.481 1.00 81.88 74 GLU A N 1
ATOM 553 C CA . GLU A 1 74 ? 4.910 -10.153 15.532 1.00 81.88 74 GLU A CA 1
ATOM 554 C C . GLU A 1 74 ? 3.998 -9.604 14.418 1.00 81.88 74 GLU A C 1
ATOM 556 O O . GLU A 1 74 ? 3.205 -10.342 13.834 1.00 81.88 74 GLU A O 1
ATOM 561 N N . GLY A 1 75 ? 4.187 -8.334 14.043 1.00 81.19 75 GLY A N 1
ATOM 562 C CA . GLY A 1 75 ? 3.524 -7.711 12.900 1.00 81.19 75 GLY A CA 1
ATOM 563 C C . GLY A 1 75 ? 3.853 -8.365 11.553 1.00 81.19 75 GLY A C 1
ATOM 564 O O . GLY A 1 75 ? 2.945 -8.603 10.763 1.00 81.19 75 GLY A O 1
ATOM 565 N N . GLN A 1 76 ? 5.108 -8.723 11.278 1.00 85.00 76 GLN A N 1
ATOM 566 C CA . GLN A 1 76 ? 5.452 -9.438 10.041 1.00 85.00 76 GLN A CA 1
ATOM 567 C C . GLN A 1 76 ? 4.807 -10.824 9.996 1.00 85.00 76 GLN A C 1
ATOM 569 O O . GLN A 1 76 ? 4.229 -11.185 8.974 1.00 85.00 76 GLN A O 1
ATOM 574 N N . ARG A 1 77 ? 4.821 -11.565 11.113 1.00 85.50 77 ARG A N 1
ATOM 575 C CA . ARG A 1 77 ? 4.170 -12.882 11.188 1.00 85.50 77 ARG A CA 1
ATOM 576 C C . ARG A 1 77 ? 2.663 -12.781 10.928 1.00 85.50 77 ARG A C 1
ATOM 578 O O . ARG A 1 77 ? 2.145 -13.485 10.070 1.00 85.50 77 ARG A O 1
ATOM 585 N N . ARG A 1 78 ? 1.981 -11.840 11.592 1.00 87.12 78 ARG A N 1
ATOM 586 C CA . ARG A 1 78 ? 0.548 -11.570 11.368 1.00 87.12 78 ARG A CA 1
ATOM 587 C C . ARG A 1 78 ? 0.254 -11.127 9.930 1.00 87.12 78 ARG A C 1
ATOM 589 O O . ARG A 1 78 ? -0.811 -11.415 9.401 1.00 87.12 78 ARG A O 1
ATOM 596 N N . ALA A 1 79 ? 1.181 -10.428 9.275 1.00 88.31 79 ALA A N 1
ATOM 597 C CA . ALA A 1 79 ? 1.022 -10.071 7.868 1.00 88.31 79 ALA A CA 1
ATOM 598 C C . ALA A 1 79 ? 1.191 -11.272 6.927 1.00 88.31 79 ALA A C 1
ATOM 600 O O . ALA A 1 79 ? 0.515 -11.327 5.909 1.00 88.31 79 ALA A O 1
ATOM 601 N N . MET A 1 80 ? 2.039 -12.248 7.264 1.00 88.38 80 MET A N 1
ATOM 602 C CA . MET A 1 80 ? 2.149 -13.494 6.494 1.00 88.38 80 MET A CA 1
ATOM 603 C C . MET A 1 80 ? 0.888 -14.360 6.601 1.00 88.38 80 MET A C 1
ATOM 605 O O . MET A 1 80 ? 0.541 -15.049 5.646 1.00 88.38 80 MET A O 1
ATOM 609 N N . GLU A 1 81 ? 0.178 -14.308 7.730 1.00 89.56 81 GLU A N 1
ATOM 610 C CA . GLU A 1 81 ? -1.155 -14.917 7.863 1.00 89.56 81 GLU A CA 1
ATOM 611 C C . GLU A 1 81 ? -2.166 -14.228 6.928 1.00 89.56 81 GLU A C 1
ATOM 613 O O . GLU A 1 81 ? -2.935 -14.897 6.230 1.00 89.56 81 GLU A O 1
ATOM 618 N N . GLY A 1 82 ? -2.082 -12.899 6.840 1.00 90.75 82 GLY A N 1
ATOM 619 C CA . GLY A 1 82 ? -2.894 -12.062 5.963 1.00 90.75 82 GLY A CA 1
ATOM 620 C C . GLY A 1 82 ? -4.289 -11.766 6.513 1.00 90.75 82 GLY A C 1
ATOM 621 O O . GLY A 1 82 ? -4.752 -12.347 7.491 1.00 90.75 82 GLY A O 1
ATOM 622 N N . VAL A 1 83 ? -4.967 -10.825 5.864 1.00 92.56 83 VAL A N 1
ATOM 623 C CA . VAL A 1 83 ? -6.354 -10.433 6.142 1.00 92.56 83 VAL A CA 1
ATOM 624 C C . VAL A 1 83 ? -7.277 -11.303 5.300 1.00 92.56 83 VAL A C 1
ATOM 626 O O . VAL A 1 83 ? -7.004 -11.541 4.122 1.00 92.56 83 VAL A O 1
ATOM 629 N N . SER A 1 84 ? -8.376 -11.774 5.881 1.00 91.38 84 SER A N 1
ATOM 630 C CA . SER A 1 84 ? -9.335 -12.631 5.176 1.00 91.38 84 SER A CA 1
ATOM 631 C C . SER A 1 84 ? -10.333 -11.826 4.347 1.00 91.38 84 SER A C 1
ATOM 633 O O . SER A 1 84 ? -10.819 -12.324 3.339 1.00 91.38 84 SER A O 1
ATOM 635 N N . SER A 1 85 ? -10.645 -10.588 4.743 1.00 90.25 85 SER A N 1
ATOM 636 C CA . SER A 1 85 ? -11.565 -9.731 3.987 1.00 90.25 85 SER A CA 1
ATOM 637 C C . SER A 1 85 ? -11.235 -8.242 4.080 1.00 90.25 85 SER A C 1
ATOM 639 O O . SER A 1 85 ? -10.792 -7.743 5.115 1.00 90.25 85 SER A O 1
ATOM 641 N N . ILE A 1 86 ? -11.511 -7.514 2.995 1.00 92.44 86 ILE A N 1
ATOM 642 C CA . ILE A 1 86 ? -11.438 -6.051 2.943 1.00 92.44 86 ILE A CA 1
ATOM 643 C C . ILE A 1 86 ? -12.773 -5.527 2.432 1.00 92.44 86 ILE A C 1
ATOM 645 O O . ILE A 1 86 ? -13.156 -5.801 1.296 1.00 92.44 86 ILE A O 1
ATOM 649 N N . LYS A 1 87 ? -13.458 -4.723 3.243 1.00 92.25 87 LYS A N 1
ATOM 650 C CA . LYS A 1 87 ? -14.638 -3.964 2.808 1.00 92.25 87 LYS A CA 1
ATOM 651 C C . LYS A 1 87 ? -14.243 -2.510 2.619 1.00 92.25 87 LYS A C 1
ATOM 653 O O . LYS A 1 87 ? -13.679 -1.917 3.529 1.00 92.25 87 LYS A O 1
ATOM 658 N N . ALA A 1 88 ? -14.527 -1.935 1.457 1.00 91.06 88 ALA A N 1
ATOM 659 C CA . ALA A 1 88 ? -14.216 -0.541 1.157 1.00 91.06 88 ALA A CA 1
ATOM 660 C C . ALA A 1 88 ? -15.503 0.227 0.855 1.00 91.06 88 ALA A C 1
ATOM 662 O O . ALA A 1 88 ? -16.253 -0.158 -0.038 1.00 91.06 88 ALA A O 1
ATOM 663 N N . ILE A 1 89 ? -15.734 1.317 1.584 1.00 91.94 89 ILE A N 1
ATOM 664 C CA . ILE A 1 89 ? -16.814 2.268 1.315 1.00 91.94 89 ILE A CA 1
ATOM 665 C C . ILE A 1 89 ? -16.176 3.470 0.625 1.00 91.94 89 ILE A C 1
ATOM 667 O O . ILE A 1 89 ? -15.467 4.247 1.265 1.00 91.94 89 ILE A O 1
ATOM 671 N N . VAL A 1 90 ? -16.375 3.576 -0.688 1.00 91.06 90 VAL A N 1
ATOM 672 C CA . VAL A 1 90 ? -15.803 4.649 -1.513 1.00 91.06 90 VAL A CA 1
ATOM 673 C C . VAL A 1 90 ? -16.700 5.881 -1.442 1.00 91.06 90 VAL A C 1
ATOM 675 O O . VAL A 1 90 ? -17.918 5.778 -1.576 1.00 91.06 90 VAL A O 1
ATOM 678 N N . GLN A 1 91 ? -16.091 7.042 -1.230 1.00 87.00 91 GLN A N 1
ATOM 679 C CA . GLN A 1 91 ? -16.768 8.332 -1.187 1.00 87.00 91 GLN A CA 1
ATOM 680 C C . GLN A 1 91 ? -16.746 9.017 -2.567 1.00 87.00 91 GLN A C 1
ATOM 682 O O . GLN A 1 91 ? -15.911 8.676 -3.410 1.00 87.00 91 GLN A O 1
ATOM 687 N N . PRO A 1 92 ? -17.623 10.009 -2.818 1.00 85.00 92 PRO A N 1
ATOM 688 C CA . PRO A 1 92 ? -17.675 10.717 -4.102 1.00 85.00 92 PRO A CA 1
ATOM 689 C C . PRO A 1 92 ? -16.367 11.418 -4.503 1.00 85.00 92 PRO A C 1
ATOM 691 O O . PRO A 1 92 ? -16.103 11.594 -5.688 1.00 85.00 92 PRO A O 1
ATOM 694 N N . ASP A 1 93 ? -15.531 11.798 -3.532 1.00 74.00 93 ASP A N 1
ATOM 695 C CA . ASP A 1 93 ? -14.212 12.406 -3.753 1.00 74.00 93 ASP A CA 1
ATOM 696 C C . ASP A 1 93 ? -13.111 11.376 -4.101 1.00 74.00 93 ASP A C 1
ATOM 698 O O . ASP A 1 93 ? -11.948 11.730 -4.309 1.00 74.00 93 ASP A O 1
ATOM 702 N N . GLY A 1 94 ? -13.470 10.089 -4.160 1.00 83.25 94 GLY A N 1
ATOM 703 C CA . GLY A 1 94 ? -12.576 8.964 -4.415 1.00 83.25 94 GLY A CA 1
ATOM 704 C C . GLY A 1 94 ? -11.815 8.470 -3.185 1.00 83.25 94 GLY A C 1
ATOM 705 O O . GLY A 1 94 ? -11.084 7.484 -3.296 1.00 83.25 94 GLY A O 1
ATOM 706 N N . SER A 1 95 ? -11.959 9.121 -2.025 1.00 84.12 95 SER A N 1
ATOM 707 C CA . SER A 1 95 ? -11.469 8.593 -0.750 1.00 84.12 95 SER A CA 1
ATOM 708 C C . SER A 1 95 ? -12.231 7.321 -0.366 1.00 84.12 95 SER A C 1
ATOM 710 O O . SER A 1 95 ? -13.267 6.991 -0.949 1.00 84.12 95 SER A O 1
ATOM 712 N N . ALA A 1 96 ? -11.707 6.556 0.589 1.00 89.25 96 ALA A N 1
ATOM 713 C CA . ALA A 1 96 ? -12.371 5.335 1.027 1.00 89.25 96 ALA A CA 1
ATOM 714 C C . ALA A 1 96 ? -12.201 5.093 2.522 1.00 89.25 96 ALA A C 1
ATOM 716 O O . ALA A 1 96 ? -11.124 5.305 3.069 1.00 89.25 96 ALA A O 1
ATOM 717 N N . LEU A 1 97 ? -13.247 4.577 3.162 1.00 92.56 97 LEU A N 1
ATOM 718 C CA . LEU A 1 97 ? -13.160 3.989 4.494 1.00 92.56 97 LEU A CA 1
ATOM 719 C C . LEU A 1 97 ? -13.055 2.469 4.344 1.00 92.56 97 LEU A C 1
ATOM 721 O O . LEU A 1 97 ? -13.991 1.829 3.855 1.00 92.56 97 LEU A O 1
ATOM 725 N N . ILE A 1 98 ? -11.918 1.888 4.727 1.00 93.88 98 ILE A N 1
ATOM 726 C CA . ILE A 1 98 ? -11.677 0.445 4.599 1.00 93.88 98 ILE A CA 1
ATOM 727 C C . ILE A 1 98 ? -11.825 -0.264 5.941 1.00 93.88 98 ILE A C 1
ATOM 729 O O . ILE A 1 98 ? -11.414 0.265 6.960 1.00 93.88 98 ILE A O 1
ATOM 733 N N . HIS A 1 99 ? -12.376 -1.471 5.939 1.00 92.50 99 HIS A N 1
ATOM 734 C CA . HIS A 1 99 ? -12.497 -2.326 7.117 1.00 92.50 99 HIS A CA 1
ATOM 735 C C . HIS A 1 99 ? -11.800 -3.650 6.817 1.00 92.50 99 HIS A C 1
ATOM 737 O O . HIS A 1 99 ? -12.135 -4.317 5.833 1.00 92.50 99 HIS A O 1
ATOM 743 N N . LEU A 1 100 ? -10.832 -4.012 7.655 1.00 92.31 100 LEU A N 1
ATOM 744 C CA . LEU A 1 100 ? -10.043 -5.238 7.544 1.00 92.31 100 LEU A CA 1
ATOM 745 C C . LEU A 1 100 ? -10.609 -6.268 8.522 1.00 92.31 100 LEU A C 1
ATOM 747 O O . LEU A 1 100 ? -10.667 -5.995 9.714 1.00 92.31 100 LEU A O 1
ATOM 751 N N . ASP A 1 101 ? -11.078 -7.419 8.041 1.00 90.00 101 ASP A N 1
ATOM 752 C CA . ASP A 1 101 ? -11.733 -8.449 8.874 1.00 90.00 101 ASP A CA 1
ATOM 753 C C . ASP A 1 101 ? -12.864 -7.910 9.779 1.00 90.00 101 ASP A C 1
ATOM 755 O O . ASP A 1 101 ? -13.080 -8.396 10.886 1.00 90.00 101 ASP A O 1
ATOM 759 N N . GLY A 1 102 ? -13.574 -6.865 9.338 1.00 85.12 102 GLY A N 1
ATOM 760 C CA . GLY A 1 102 ? -14.642 -6.232 10.123 1.00 85.12 102 GLY A CA 1
ATOM 761 C C . GLY A 1 102 ? -14.172 -5.379 11.309 1.00 85.12 102 GLY A C 1
ATOM 762 O O . GLY A 1 102 ? -15.006 -4.966 12.112 1.00 85.12 102 GLY A O 1
ATOM 763 N N . ARG A 1 103 ? -12.867 -5.099 11.422 1.00 88.44 103 ARG A N 1
ATOM 764 C CA . ARG A 1 103 ? -12.289 -4.197 12.431 1.00 88.44 103 ARG A CA 1
ATOM 765 C C . ARG A 1 103 ? -12.613 -2.729 12.139 1.00 88.44 103 ARG A C 1
ATOM 767 O O . ARG A 1 103 ? -13.285 -2.407 11.157 1.00 88.44 103 ARG A O 1
ATOM 774 N N . ALA A 1 104 ? -12.122 -1.851 13.015 1.00 86.38 104 ALA A N 1
ATOM 775 C CA . ALA A 1 104 ? -12.269 -0.407 12.899 1.00 86.38 104 ALA A CA 1
ATOM 776 C C . ALA A 1 104 ? -11.871 0.102 11.503 1.00 86.38 104 ALA A C 1
ATOM 778 O O . ALA A 1 104 ? -10.932 -0.388 10.875 1.00 86.38 104 ALA A O 1
ATOM 779 N N . GLY A 1 105 ? -12.625 1.085 11.016 1.00 88.38 105 GLY A N 1
ATOM 780 C CA . GLY A 1 105 ? -12.420 1.640 9.689 1.00 88.38 105 GLY A CA 1
ATOM 781 C C . GLY A 1 105 ? -11.143 2.480 9.602 1.00 88.38 105 GLY A C 1
ATOM 782 O O . GLY A 1 105 ? -10.933 3.374 10.416 1.00 88.38 105 GLY A O 1
ATOM 783 N N . VAL A 1 106 ? -10.332 2.252 8.571 1.00 91.44 106 VAL A N 1
ATOM 784 C CA . VAL A 1 106 ? -9.179 3.089 8.216 1.00 91.44 106 VAL A CA 1
ATOM 785 C C . VAL A 1 106 ? -9.584 4.039 7.097 1.00 91.44 106 VAL A C 1
ATOM 787 O O . VAL A 1 106 ? -9.943 3.610 5.997 1.00 91.44 106 VAL A O 1
ATOM 790 N N . ALA A 1 107 ? -9.533 5.341 7.363 1.00 90.88 107 ALA A N 1
ATOM 791 C CA . ALA A 1 107 ? -9.804 6.353 6.349 1.00 90.88 107 ALA A CA 1
ATOM 792 C C . ALA A 1 107 ? -8.594 6.498 5.415 1.00 90.88 107 ALA A C 1
ATOM 794 O O . ALA A 1 107 ? -7.474 6.732 5.865 1.00 90.88 107 ALA A O 1
ATOM 795 N N . LEU A 1 108 ? -8.810 6.379 4.108 1.00 86.88 108 LEU A N 1
ATOM 796 C CA . LEU A 1 108 ? -7.792 6.509 3.071 1.00 86.88 108 LEU A CA 1
ATOM 797 C C . LEU A 1 108 ? -8.114 7.676 2.145 1.00 86.88 108 LEU A C 1
ATOM 799 O O . LEU A 1 108 ? -9.226 7.795 1.637 1.00 86.88 108 LEU A O 1
ATOM 803 N N . THR A 1 109 ? -7.101 8.484 1.830 1.00 88.44 109 THR A N 1
ATOM 804 C CA . THR A 1 109 ? -7.200 9.482 0.751 1.00 88.44 109 THR A CA 1
ATOM 805 C C . THR A 1 109 ? -7.400 8.805 -0.607 1.00 88.44 109 THR A C 1
ATOM 807 O O . THR A 1 109 ? -6.994 7.657 -0.795 1.00 88.44 109 THR A O 1
ATOM 810 N N . ALA A 1 110 ? -7.923 9.530 -1.600 1.00 85.50 110 ALA A N 1
ATOM 811 C CA . ALA A 1 110 ? -8.205 8.968 -2.924 1.00 85.50 110 ALA A CA 1
ATOM 812 C C . ALA A 1 110 ? -6.995 8.295 -3.600 1.00 85.50 110 ALA A C 1
ATOM 814 O O . ALA A 1 110 ? -7.111 7.244 -4.229 1.00 85.50 110 ALA A O 1
ATOM 815 N N . SER A 1 111 ? -5.792 8.857 -3.429 1.00 88.12 111 SER A N 1
ATOM 816 C CA . SER A 1 111 ? -4.570 8.242 -3.968 1.00 88.12 111 SER A CA 1
ATOM 817 C C . SER A 1 111 ? -4.203 6.931 -3.264 1.00 88.12 111 SER A C 1
ATOM 819 O O . SER A 1 111 ? -3.702 6.019 -3.918 1.00 88.12 111 SER A O 1
ATOM 821 N N . LEU A 1 112 ? -4.440 6.830 -1.952 1.00 91.00 112 LEU A N 1
ATOM 822 C CA . LEU A 1 112 ? -4.157 5.621 -1.174 1.00 91.00 112 LEU A CA 1
ATOM 823 C C . LEU A 1 112 ? -5.221 4.546 -1.397 1.00 91.00 112 LEU A C 1
ATOM 825 O O . LEU A 1 112 ? -4.869 3.381 -1.552 1.00 91.00 112 LEU A O 1
ATOM 829 N N . ALA A 1 113 ? -6.493 4.937 -1.495 1.00 89.81 113 ALA A N 1
ATOM 830 C CA . ALA A 1 113 ? -7.590 4.045 -1.854 1.00 89.81 113 ALA A CA 1
ATOM 831 C C . ALA A 1 113 ? -7.345 3.403 -3.227 1.00 89.81 113 ALA A C 1
ATOM 833 O O . ALA A 1 113 ? -7.444 2.186 -3.377 1.00 89.81 113 ALA A O 1
ATOM 834 N N . ARG A 1 114 ? -6.916 4.203 -4.211 1.00 91.31 114 ARG A N 1
ATOM 835 C CA . ARG A 1 114 ? -6.554 3.699 -5.539 1.00 91.31 114 ARG A CA 1
ATOM 836 C C . ARG A 1 114 ? -5.325 2.788 -5.516 1.00 91.31 114 ARG A C 1
ATOM 838 O O . ARG A 1 114 ? -5.321 1.774 -6.203 1.00 91.31 114 ARG A O 1
ATOM 845 N N . LEU A 1 115 ? -4.289 3.123 -4.742 1.00 94.19 115 LEU A N 1
ATOM 846 C CA . LEU A 1 115 ? -3.132 2.236 -4.570 1.00 94.19 115 LEU A CA 1
ATOM 847 C C . LEU A 1 115 ? -3.555 0.889 -3.977 1.00 94.19 115 LEU A C 1
ATOM 849 O O . LEU A 1 115 ? -3.155 -0.152 -4.493 1.00 94.19 115 LEU A O 1
ATOM 853 N N . LEU A 1 116 ? -4.372 0.907 -2.926 1.00 94.75 116 LEU A N 1
ATOM 854 C CA . LEU A 1 116 ? -4.883 -0.311 -2.312 1.00 94.75 116 LEU A CA 1
ATOM 855 C C . LEU A 1 116 ? -5.709 -1.136 -3.304 1.00 94.75 116 LEU A C 1
ATOM 857 O O . LEU A 1 116 ? -5.569 -2.356 -3.328 1.00 94.75 116 LEU A O 1
ATOM 861 N N . ASP A 1 117 ? -6.519 -0.487 -4.145 1.00 93.44 117 ASP A N 1
ATOM 862 C CA . ASP A 1 117 ? -7.285 -1.173 -5.187 1.00 93.44 117 ASP A CA 1
ATOM 863 C C . ASP A 1 117 ? -6.388 -1.928 -6.171 1.00 93.44 117 ASP A C 1
ATOM 865 O O . ASP A 1 117 ? -6.696 -3.054 -6.540 1.00 93.44 117 ASP A O 1
ATOM 869 N N . VAL A 1 118 ? -5.243 -1.357 -6.550 1.00 93.50 118 VAL A N 1
ATOM 870 C CA . VAL A 1 118 ? -4.271 -2.048 -7.410 1.00 93.50 118 VAL A CA 1
ATOM 871 C C . VAL A 1 118 ? -3.581 -3.193 -6.659 1.00 93.50 118 VAL A C 1
ATOM 873 O O . VAL A 1 118 ? -3.429 -4.282 -7.209 1.00 93.50 118 VAL A O 1
ATOM 876 N N . LEU A 1 119 ? -3.184 -2.973 -5.402 1.00 94.31 119 LEU A N 1
ATOM 877 C CA . LEU A 1 119 ? -2.459 -3.967 -4.599 1.00 94.31 119 LEU A CA 1
ATOM 878 C C . LEU A 1 119 ? -3.302 -5.189 -4.214 1.00 94.31 119 LEU A C 1
ATOM 880 O O . LEU A 1 119 ? -2.728 -6.253 -3.994 1.00 94.31 119 LEU A O 1
ATOM 884 N N . LYS A 1 120 ? -4.629 -5.047 -4.105 1.00 92.81 120 LYS A N 1
ATOM 885 C CA . LYS A 1 120 ? -5.539 -6.145 -3.735 1.00 92.81 120 LYS A CA 1
ATOM 886 C C . LYS A 1 120 ? -6.017 -6.987 -4.924 1.00 92.81 120 LYS A C 1
ATOM 888 O O . LYS A 1 120 ? -6.719 -7.969 -4.709 1.00 92.81 120 LYS A O 1
ATOM 893 N N . ARG A 1 121 ? -5.718 -6.587 -6.167 1.00 90.19 121 ARG A N 1
ATOM 894 C CA . ARG A 1 121 ? -6.166 -7.318 -7.363 1.00 90.19 121 ARG A CA 1
ATOM 895 C C . ARG A 1 121 ? -5.537 -8.700 -7.405 1.00 90.19 121 ARG A C 1
ATOM 897 O O . ARG A 1 121 ? -4.312 -8.817 -7.410 1.00 90.19 121 ARG A O 1
ATOM 904 N N . ASP A 1 122 ? -6.372 -9.719 -7.525 1.00 85.69 122 ASP A N 1
ATOM 905 C CA . ASP A 1 122 ? -5.936 -11.084 -7.781 1.00 85.69 122 ASP A CA 1
ATOM 906 C C . ASP A 1 122 ? -5.991 -11.376 -9.288 1.00 85.69 122 ASP A C 1
ATOM 908 O O . ASP A 1 122 ? -6.994 -11.854 -9.804 1.00 85.69 122 ASP A O 1
ATOM 912 N N . ASP A 1 123 ? -4.941 -10.997 -10.016 1.00 82.69 123 ASP A N 1
ATOM 913 C CA . ASP A 1 123 ? -4.857 -11.121 -11.482 1.00 82.69 123 ASP A CA 1
ATOM 914 C C . ASP A 1 123 ? -3.756 -12.100 -11.933 1.00 82.69 123 ASP A C 1
ATOM 916 O O . ASP A 1 123 ? -3.297 -12.044 -13.073 1.00 82.69 123 ASP A O 1
ATOM 920 N N . GLY A 1 124 ? -3.323 -13.016 -11.058 1.00 79.56 124 GLY A N 1
ATOM 921 C CA . GLY A 1 124 ? -2.218 -13.914 -11.383 1.00 79.56 124 GLY A CA 1
ATOM 922 C C . GLY A 1 124 ? -2.021 -15.081 -10.424 1.00 79.56 124 GLY A C 1
ATOM 923 O O . GLY A 1 124 ? -2.772 -15.294 -9.472 1.00 79.56 124 GLY A O 1
ATOM 924 N N . ALA A 1 125 ? -0.984 -15.869 -10.691 1.00 79.69 125 ALA A N 1
ATOM 925 C CA . ALA A 1 125 ? -0.551 -16.933 -9.799 1.00 79.69 125 ALA A CA 1
ATOM 926 C C . ALA A 1 125 ? 0.327 -16.353 -8.681 1.00 79.69 125 ALA A C 1
ATOM 928 O O . ALA A 1 125 ? 1.282 -15.630 -8.953 1.00 79.69 125 ALA A O 1
ATOM 929 N N . SER A 1 126 ? 0.015 -16.695 -7.432 1.00 82.56 126 SER A N 1
ATOM 930 C CA . SER A 1 126 ? 0.876 -16.441 -6.275 1.00 82.56 126 SER A CA 1
ATOM 931 C C . SER A 1 126 ? 1.431 -17.776 -5.771 1.00 82.56 126 SER A C 1
ATOM 933 O O . SER A 1 126 ? 0.687 -18.760 -5.786 1.00 82.56 126 SER A O 1
ATOM 935 N N . PRO A 1 127 ? 2.697 -17.841 -5.320 1.00 80.62 127 PRO A N 1
ATOM 936 C CA . PRO A 1 127 ? 3.262 -19.052 -4.720 1.00 80.62 127 PRO A CA 1
ATOM 937 C C . PRO A 1 127 ? 2.665 -19.386 -3.342 1.00 80.62 127 PRO A C 1
ATOM 939 O O . PRO A 1 127 ? 2.956 -20.443 -2.790 1.00 80.62 127 PRO A O 1
ATOM 942 N N . ASP A 1 128 ? 1.853 -18.493 -2.772 1.00 85.44 128 ASP A N 1
ATOM 943 C CA . ASP A 1 128 ? 1.226 -18.638 -1.461 1.00 85.44 128 ASP A CA 1
ATOM 944 C C . ASP A 1 128 ? -0.281 -18.315 -1.490 1.00 85.44 128 ASP A C 1
ATOM 946 O 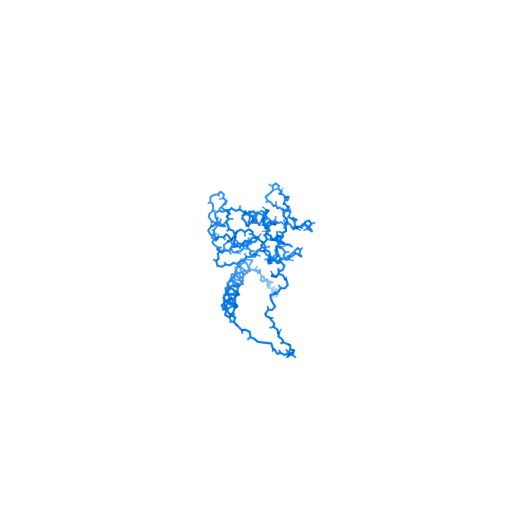O . ASP A 1 128 ? -0.882 -18.063 -2.538 1.00 85.44 128 ASP A O 1
ATOM 950 N N . HIS A 1 129 ? -0.912 -18.344 -0.313 1.00 88.25 129 HIS A N 1
ATOM 951 C CA . HIS A 1 129 ? -2.344 -18.092 -0.130 1.00 88.25 129 HIS A CA 1
ATOM 952 C C . HIS A 1 129 ? -2.739 -16.608 -0.222 1.00 88.25 129 HIS A C 1
ATOM 954 O O . HIS A 1 129 ? -3.919 -16.286 -0.048 1.00 88.25 129 HIS A O 1
ATOM 960 N N . LEU A 1 130 ? -1.781 -15.707 -0.460 1.00 91.75 130 LEU A N 1
ATOM 961 C CA . LEU A 1 130 ? -1.997 -14.266 -0.567 1.00 91.75 130 LEU A CA 1
ATOM 962 C C . LEU A 1 130 ? -2.077 -13.832 -2.033 1.00 91.75 130 LEU A C 1
ATOM 964 O O . LEU A 1 130 ? -1.646 -14.549 -2.933 1.00 91.75 130 LEU A O 1
ATOM 968 N N . VAL A 1 131 ? -2.628 -12.645 -2.285 1.00 93.00 131 VAL A N 1
ATOM 969 C CA . VAL A 1 131 ? -2.668 -12.066 -3.637 1.00 93.00 131 VAL A CA 1
ATOM 970 C C . VAL A 1 131 ? -1.266 -11.902 -4.238 1.00 93.00 131 VAL A C 1
ATOM 972 O O . VAL A 1 131 ? -0.258 -11.773 -3.535 1.00 93.00 131 VAL A O 1
ATOM 975 N N . VAL A 1 132 ? -1.212 -11.912 -5.569 1.00 93.25 132 VAL A N 1
ATOM 976 C CA . VAL A 1 132 ? 0.039 -11.888 -6.334 1.00 93.25 132 VAL A CA 1
ATOM 977 C C . VAL A 1 132 ? 0.850 -10.604 -6.116 1.00 93.25 132 VAL A C 1
ATOM 979 O O . VAL A 1 132 ? 0.309 -9.508 -5.941 1.00 93.25 132 VAL A O 1
ATOM 982 N N . TRP A 1 133 ? 2.174 -10.743 -6.168 1.00 93.19 133 TRP A N 1
ATOM 983 C CA . TRP A 1 133 ? 3.113 -9.623 -6.188 1.00 93.19 133 TRP A CA 1
ATOM 984 C C . TRP A 1 133 ? 2.925 -8.746 -7.430 1.00 93.19 133 TRP A C 1
ATOM 986 O O . TRP A 1 133 ? 2.775 -9.244 -8.544 1.00 93.19 133 TRP A O 1
ATOM 996 N N . LYS A 1 134 ? 2.957 -7.424 -7.241 1.00 93.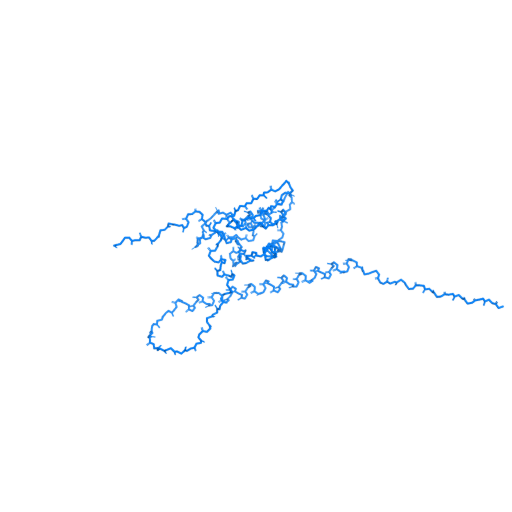00 134 LYS A N 1
ATOM 997 C CA . LYS A 1 134 ? 2.844 -6.432 -8.314 1.00 93.00 134 LYS A CA 1
ATOM 998 C C . LYS A 1 134 ? 4.187 -5.744 -8.542 1.00 93.00 134 LYS A C 1
ATOM 1000 O O . LYS A 1 134 ? 4.633 -5.000 -7.659 1.00 93.00 134 LYS A O 1
ATOM 1005 N N . PRO A 1 135 ? 4.788 -5.893 -9.734 1.00 92.56 135 PRO A N 1
ATOM 1006 C CA . PRO A 1 135 ? 5.934 -5.089 -10.127 1.00 92.56 135 PRO A CA 1
ATOM 1007 C C . PRO A 1 135 ? 5.606 -3.595 -10.077 1.00 92.56 135 PRO A C 1
ATOM 1009 O O . PRO A 1 135 ? 4.468 -3.181 -10.319 1.00 92.56 135 PRO A O 1
ATOM 1012 N N . VAL A 1 136 ? 6.619 -2.761 -9.838 1.00 91.00 136 VAL A N 1
ATOM 1013 C CA . VAL A 1 136 ? 6.457 -1.296 -9.796 1.00 91.00 136 VAL A CA 1
ATOM 1014 C C . VAL A 1 136 ? 5.810 -0.760 -11.073 1.00 91.00 136 VAL A C 1
ATOM 1016 O O . VAL A 1 136 ? 4.949 0.112 -10.984 1.00 91.00 136 VAL A O 1
ATOM 1019 N N . ALA A 1 137 ? 6.154 -1.317 -12.238 1.00 87.94 137 ALA A N 1
ATOM 1020 C CA . ALA A 1 137 ? 5.552 -0.939 -13.514 1.00 87.94 137 ALA A CA 1
ATOM 1021 C C . ALA A 1 137 ? 4.022 -1.100 -13.498 1.00 87.94 137 ALA A C 1
ATOM 1023 O O . ALA A 1 137 ? 3.306 -0.150 -13.806 1.00 87.94 137 ALA A O 1
ATOM 1024 N N . VAL A 1 138 ? 3.509 -2.239 -13.019 1.00 90.25 138 VAL A N 1
ATOM 1025 C CA . VAL A 1 138 ? 2.061 -2.494 -12.898 1.00 90.25 138 VAL A CA 1
ATOM 1026 C C . VAL A 1 138 ? 1.403 -1.483 -11.959 1.00 90.25 138 VAL A C 1
ATOM 1028 O O . VAL A 1 138 ? 0.321 -0.969 -12.245 1.00 90.25 138 VAL A O 1
ATOM 1031 N N . LEU A 1 139 ? 2.073 -1.127 -10.859 1.00 91.31 139 LEU A N 1
ATOM 1032 C CA . LEU A 1 139 ? 1.581 -0.091 -9.949 1.00 91.31 139 LEU A CA 1
ATOM 1033 C C . LEU A 1 139 ? 1.548 1.285 -10.617 1.00 91.31 139 LEU A C 1
ATOM 1035 O O . LEU A 1 139 ? 0.566 2.010 -10.468 1.00 91.31 139 LEU A O 1
ATOM 1039 N N . GLN A 1 140 ? 2.589 1.654 -11.366 1.00 90.25 140 GLN A N 1
ATOM 1040 C CA . GLN A 1 140 ? 2.623 2.914 -12.109 1.00 90.25 140 GLN A CA 1
ATOM 1041 C C . GLN A 1 140 ? 1.463 2.989 -13.097 1.00 90.25 140 GLN A C 1
ATOM 1043 O O . GLN A 1 140 ? 0.820 4.034 -13.171 1.00 90.25 140 GLN A O 1
ATOM 1048 N N . GLU A 1 141 ? 1.176 1.893 -13.804 1.00 87.62 141 GLU A N 1
ATOM 1049 C CA . GLU A 1 141 ? 0.066 1.786 -14.749 1.00 87.62 141 GLU A CA 1
ATOM 1050 C C . GLU A 1 141 ? -1.301 1.872 -14.077 1.00 87.62 141 GLU A C 1
ATOM 1052 O O . GLU A 1 141 ? -2.111 2.718 -14.458 1.00 87.62 141 GLU A O 1
ATOM 1057 N N . GLY A 1 142 ? -1.539 1.086 -13.026 1.00 85.31 142 GLY A N 1
ATOM 1058 C CA . GLY A 1 142 ? -2.797 1.115 -12.276 1.00 85.31 142 GLY A CA 1
ATOM 1059 C C . GLY A 1 142 ? -3.076 2.469 -11.609 1.00 85.31 142 GLY A C 1
ATOM 1060 O O . GLY A 1 142 ? -4.234 2.862 -11.428 1.00 85.31 142 GLY A O 1
ATOM 1061 N N . LEU A 1 143 ? -2.023 3.231 -11.302 1.00 86.12 143 LEU A N 1
ATOM 1062 C CA . LEU A 1 143 ? -2.089 4.570 -10.715 1.00 86.12 143 LEU A CA 1
ATOM 1063 C C . LEU A 1 143 ? -2.118 5.716 -11.742 1.00 86.12 143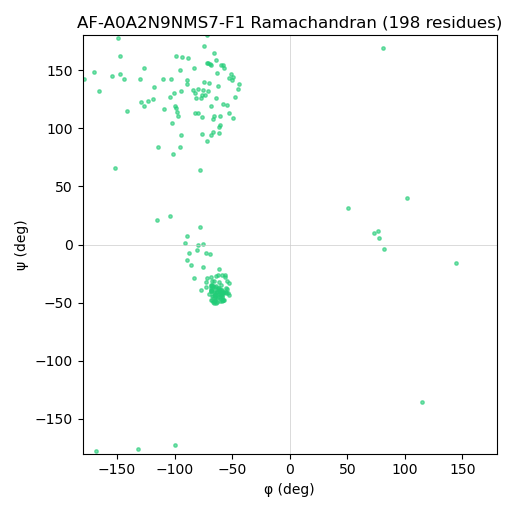 LEU A C 1
ATOM 1065 O O . LEU A 1 143 ? -2.167 6.881 -11.323 1.00 86.12 143 LEU A O 1
ATOM 1069 N N . LYS A 1 144 ? -2.102 5.434 -13.057 1.00 78.25 144 LYS A N 1
ATOM 1070 C CA . LYS A 1 144 ? -2.185 6.468 -14.107 1.00 78.25 144 LYS A CA 1
ATOM 1071 C C . LYS A 1 144 ? -3.496 7.252 -13.981 1.00 78.25 144 LYS A C 1
ATOM 1073 O O . LYS A 1 144 ? -4.585 6.733 -14.216 1.00 78.25 144 LYS A O 1
ATOM 1078 N N . GLY A 1 145 ? -3.408 8.521 -13.591 1.00 63.62 145 GLY A N 1
ATOM 1079 C CA . GLY A 1 145 ? -4.508 9.471 -13.776 1.00 63.62 145 GLY A CA 1
ATOM 1080 C C . GLY A 1 145 ? -4.620 9.880 -15.249 1.00 63.62 145 GLY A C 1
ATOM 1081 O O . GLY A 1 145 ? -3.703 9.576 -16.018 1.00 63.62 145 GLY A O 1
ATOM 1082 N N . PRO A 1 146 ? -5.685 10.595 -15.652 1.00 50.94 146 PRO A N 1
ATOM 1083 C CA . PRO A 1 146 ? -5.766 11.151 -17.000 1.00 50.94 146 PRO A CA 1
ATOM 1084 C C . PRO A 1 146 ? -4.497 11.971 -17.300 1.00 50.94 146 PRO A C 1
ATOM 1086 O O . PRO A 1 146 ? -4.212 12.969 -16.638 1.00 50.94 146 PRO A O 1
ATOM 1089 N N . GLY A 1 147 ? -3.686 11.480 -18.245 1.00 47.75 147 GLY A N 1
ATOM 1090 C CA . GLY A 1 147 ? -2.495 12.156 -18.769 1.00 47.75 147 GLY A CA 1
ATOM 1091 C C . GLY A 1 147 ? -1.225 12.153 -17.905 1.00 47.75 147 GLY A C 1
ATOM 1092 O O . GLY A 1 147 ? -0.306 12.902 -18.227 1.00 47.75 147 GLY A O 1
ATOM 1093 N N . LYS A 1 148 ? -1.115 11.364 -16.821 1.00 64.81 148 LYS A N 1
ATOM 1094 C CA . LYS A 1 148 ? 0.103 11.366 -15.974 1.00 64.81 148 LYS A CA 1
ATOM 1095 C C . LYS A 1 148 ? 0.671 9.975 -15.703 1.00 64.81 148 LYS A C 1
ATOM 1097 O O . LYS A 1 148 ? 0.019 9.135 -15.086 1.00 64.81 148 LYS A O 1
ATOM 1102 N N . ILE A 1 149 ? 1.940 9.789 -16.074 1.00 69.06 149 ILE A N 1
ATOM 1103 C CA . ILE A 1 149 ? 2.777 8.665 -15.639 1.00 69.06 149 ILE A CA 1
ATOM 1104 C C . ILE A 1 149 ? 3.325 8.998 -14.247 1.00 69.06 149 ILE A C 1
ATOM 1106 O O . ILE A 1 149 ? 3.911 10.060 -14.032 1.00 69.06 149 ILE A O 1
ATOM 1110 N N . ARG A 1 150 ? 3.121 8.104 -13.277 1.00 76.12 150 ARG A N 1
ATOM 1111 C CA . ARG A 1 150 ? 3.734 8.222 -11.946 1.00 76.12 150 ARG A CA 1
ATOM 1112 C C . ARG A 1 150 ? 5.177 7.737 -12.031 1.00 76.12 150 ARG A C 1
ATOM 1114 O O . ARG A 1 150 ? 5.426 6.672 -12.587 1.00 76.12 150 ARG A O 1
ATOM 1121 N N . SER A 1 151 ? 6.124 8.476 -11.461 1.00 83.12 151 SER A N 1
ATOM 1122 C CA . SER A 1 151 ? 7.489 7.970 -11.298 1.00 83.12 151 SER A CA 1
ATOM 1123 C C . SER A 1 151 ? 7.521 6.838 -10.270 1.00 83.12 151 SER A C 1
ATOM 1125 O O . SER A 1 151 ? 6.692 6.794 -9.359 1.00 83.12 151 SER A O 1
ATOM 1127 N N . GLU A 1 152 ? 8.503 5.947 -10.374 1.00 84.81 152 GLU A N 1
ATOM 1128 C CA . GLU A 1 152 ? 8.739 4.893 -9.382 1.00 84.81 152 GLU A CA 1
ATOM 1129 C C . GLU A 1 152 ? 8.860 5.474 -7.965 1.00 84.81 152 GLU A C 1
ATOM 1131 O O . GLU A 1 152 ? 8.213 5.004 -7.029 1.00 84.81 152 GLU A O 1
ATOM 1136 N N . ARG A 1 153 ? 9.601 6.580 -7.824 1.00 82.56 153 ARG A N 1
ATOM 1137 C CA . ARG A 1 153 ? 9.718 7.322 -6.564 1.00 82.56 153 ARG A CA 1
ATOM 1138 C C . ARG A 1 153 ? 8.353 7.710 -5.986 1.00 82.56 153 ARG A C 1
ATOM 1140 O O . ARG A 1 153 ? 8.145 7.605 -4.780 1.00 82.56 153 ARG A O 1
ATOM 1147 N N . ALA A 1 154 ? 7.418 8.152 -6.827 1.00 81.31 154 ALA A N 1
ATOM 1148 C CA . ALA A 1 154 ? 6.075 8.517 -6.385 1.00 81.31 154 ALA A CA 1
ATOM 1149 C C . ALA A 1 154 ? 5.259 7.296 -5.927 1.00 81.31 154 ALA A C 1
ATOM 1151 O O . ALA A 1 154 ? 4.485 7.414 -4.978 1.00 81.31 154 ALA A O 1
ATOM 1152 N N . VAL A 1 155 ? 5.436 6.132 -6.562 1.00 88.69 155 VAL A N 1
ATOM 1153 C CA . VAL A 1 155 ? 4.803 4.874 -6.126 1.00 88.69 155 VAL A CA 1
ATOM 1154 C C . VAL A 1 155 ? 5.329 4.462 -4.755 1.00 88.69 155 VAL A C 1
ATOM 1156 O O . VAL A 1 155 ? 4.535 4.232 -3.845 1.00 88.69 155 VAL A O 1
ATOM 1159 N N . ARG A 1 156 ? 6.652 4.464 -4.565 1.00 89.38 156 ARG A N 1
ATOM 1160 C CA . ARG A 1 156 ? 7.285 4.137 -3.276 1.00 89.38 156 ARG A CA 1
ATOM 1161 C C . ARG A 1 156 ? 6.804 5.060 -2.151 1.00 89.38 156 ARG A C 1
ATOM 1163 O O . ARG A 1 156 ? 6.460 4.593 -1.069 1.00 89.38 156 ARG A O 1
ATOM 1170 N N . GLN A 1 157 ? 6.670 6.361 -2.423 1.00 86.94 157 GLN A N 1
ATOM 1171 C CA . GLN A 1 157 ? 6.095 7.310 -1.460 1.00 86.94 157 GLN A CA 1
ATOM 1172 C C . GLN A 1 157 ? 4.637 6.997 -1.102 1.00 86.94 157 GLN A C 1
ATOM 1174 O O . GLN A 1 157 ? 4.247 7.165 0.052 1.00 86.94 157 GLN A O 1
ATOM 1179 N N . LEU A 1 158 ? 3.819 6.549 -2.060 1.00 90.12 158 LEU A N 1
ATOM 1180 C CA . LEU A 1 158 ? 2.447 6.128 -1.766 1.00 90.12 158 LEU A CA 1
ATOM 1181 C C . LEU A 1 158 ? 2.410 4.849 -0.924 1.00 90.12 158 LEU A C 1
ATOM 1183 O O . LEU A 1 158 ? 1.610 4.781 0.004 1.00 90.12 158 LEU A O 1
ATOM 1187 N N . ILE A 1 159 ? 3.286 3.877 -1.199 1.00 94.19 159 ILE A N 1
ATOM 1188 C CA . ILE A 1 159 ? 3.428 2.656 -0.387 1.00 94.19 159 ILE A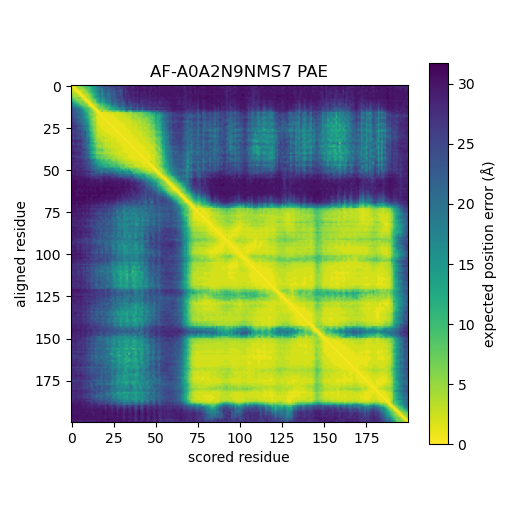 CA 1
ATOM 1189 C C . ILE A 1 159 ? 3.766 3.018 1.061 1.00 94.19 159 ILE A C 1
ATOM 1191 O O . ILE A 1 159 ? 3.110 2.542 1.986 1.00 94.19 159 ILE A O 1
ATOM 1195 N N . TYR A 1 160 ? 4.741 3.907 1.263 1.00 90.19 160 TYR A N 1
ATOM 1196 C CA . TYR A 1 160 ? 5.102 4.393 2.594 1.00 90.19 160 TYR A CA 1
ATOM 1197 C C . TYR A 1 160 ? 3.918 5.065 3.301 1.00 90.19 160 TYR A C 1
ATOM 1199 O O . TYR A 1 160 ? 3.601 4.733 4.441 1.00 90.19 160 TYR A O 1
ATOM 1207 N N . ARG A 1 161 ? 3.221 5.977 2.614 1.00 89.38 161 ARG A N 1
ATOM 1208 C CA . ARG A 1 161 ? 2.050 6.665 3.177 1.00 89.38 161 ARG A CA 1
ATOM 1209 C C . ARG A 1 161 ? 0.926 5.696 3.531 1.00 89.38 161 ARG A C 1
ATOM 1211 O O . ARG A 1 161 ? 0.284 5.885 4.553 1.00 89.38 161 ARG A O 1
ATOM 1218 N N . LEU A 1 162 ? 0.711 4.651 2.731 1.00 93.75 162 LEU A N 1
ATOM 1219 C CA . LEU A 1 162 ? -0.268 3.611 3.047 1.00 93.75 162 LEU A CA 1
ATOM 1220 C C . LEU A 1 162 ? 0.130 2.840 4.314 1.00 93.75 162 LEU A C 1
ATOM 1222 O O . LEU A 1 162 ? -0.707 2.629 5.185 1.00 93.75 162 LEU A O 1
ATOM 1226 N N . ARG A 1 163 ? 1.410 2.470 4.448 1.00 94.75 163 ARG A N 1
ATOM 1227 C CA . ARG A 1 163 ? 1.947 1.818 5.655 1.00 94.75 163 ARG A CA 1
ATOM 1228 C C . ARG A 1 163 ? 1.754 2.684 6.905 1.00 94.75 163 ARG A C 1
ATOM 1230 O O . ARG A 1 163 ? 1.342 2.158 7.935 1.00 94.75 163 ARG A O 1
ATOM 1237 N N . GLN A 1 164 ? 2.030 3.986 6.808 1.00 89.50 164 GLN A N 1
ATOM 1238 C CA . GLN A 1 164 ? 1.828 4.929 7.914 1.00 89.50 164 GLN A CA 1
ATOM 1239 C C . GLN A 1 164 ? 0.353 5.062 8.284 1.00 89.50 164 GLN A C 1
ATOM 1241 O O . GLN A 1 164 ? 0.012 4.879 9.444 1.00 89.50 164 GLN A O 1
ATOM 1246 N N . GLN A 1 165 ? -0.529 5.246 7.299 1.00 88.69 165 GLN A N 1
ATOM 1247 C CA . GLN A 1 165 ? -1.966 5.387 7.545 1.00 88.69 165 GLN A CA 1
ATOM 1248 C C . GLN A 1 165 ? -2.566 4.169 8.263 1.00 88.69 165 GLN A C 1
ATOM 1250 O O . GLN A 1 165 ? -3.408 4.317 9.148 1.00 88.69 165 GLN A O 1
ATOM 1255 N N . LEU A 1 166 ? -2.117 2.959 7.905 1.00 90.25 166 LEU A N 1
ATOM 1256 C CA . LEU A 1 166 ? -2.496 1.737 8.616 1.00 90.25 166 LEU A CA 1
ATOM 1257 C C . LEU A 1 166 ? -1.997 1.773 10.065 1.00 90.25 166 LEU A C 1
ATOM 1259 O O . LEU A 1 166 ? -2.785 1.570 10.981 1.00 90.25 166 LEU A O 1
ATOM 1263 N N . SER A 1 167 ? -0.719 2.101 10.272 1.00 89.31 167 SER A N 1
ATOM 1264 C CA . SER A 1 167 ? -0.112 2.167 11.607 1.00 89.31 167 SER A CA 1
ATOM 1265 C C . SER A 1 167 ? -0.790 3.186 12.523 1.00 89.31 167 SER A C 1
ATOM 1267 O O . SER A 1 167 ? -1.052 2.885 13.683 1.00 89.31 167 SER A O 1
ATOM 1269 N N . GLU A 1 168 ? -1.075 4.384 12.012 1.00 83.38 168 GLU A N 1
ATOM 1270 C CA . GLU A 1 168 ? -1.744 5.466 12.746 1.00 83.38 168 GLU A CA 1
ATOM 1271 C C . GLU A 1 168 ? -3.174 5.087 13.149 1.00 83.38 168 GLU A C 1
ATOM 1273 O O . GLU A 1 168 ? -3.675 5.543 14.172 1.00 83.38 168 GLU A O 1
ATOM 1278 N N . SER A 1 169 ? -3.805 4.193 12.385 1.00 83.50 169 SER A N 1
ATOM 1279 C CA . SER A 1 169 ? -5.146 3.673 12.668 1.00 83.50 169 SER A CA 1
ATOM 1280 C C . SER A 1 169 ? -5.136 2.417 13.553 1.00 83.50 169 SER A C 1
ATOM 1282 O O . SER A 1 169 ? -6.175 1.790 13.737 1.00 83.50 169 SER A O 1
ATOM 1284 N N . GLY A 1 170 ? -3.972 2.023 14.083 1.00 86.12 170 GLY A N 1
ATOM 1285 C CA . GLY A 1 170 ? -3.807 0.816 14.902 1.00 86.12 170 GLY A CA 1
ATOM 1286 C C . GLY A 1 170 ? -3.760 -0.492 14.105 1.00 86.12 170 GLY A C 1
ATOM 1287 O O . GLY A 1 170 ? -3.707 -1.571 14.695 1.00 86.12 170 GLY A O 1
ATOM 1288 N N . GLU A 1 171 ? -3.747 -0.416 12.774 1.00 91.56 171 GLU A N 1
ATOM 1289 C CA . GLU A 1 171 ? -3.615 -1.569 11.894 1.00 91.56 171 GLU A CA 1
ATOM 1290 C C . GLU A 1 171 ? -2.152 -1.909 11.603 1.00 91.56 171 GLU A C 1
ATOM 1292 O O . GLU A 1 171 ? -1.216 -1.118 11.747 1.00 91.56 171 GLU A O 1
ATOM 1297 N N . ASN A 1 172 ? -1.936 -3.142 11.160 1.00 90.12 172 ASN A N 1
ATOM 1298 C CA . ASN A 1 172 ? -0.597 -3.640 10.912 1.00 90.12 172 ASN A CA 1
ATOM 1299 C C . ASN A 1 172 ? -0.010 -3.072 9.605 1.00 90.12 172 ASN A C 1
ATOM 1301 O O . ASN A 1 172 ? -0.389 -3.481 8.507 1.00 90.12 172 ASN A O 1
ATOM 1305 N N . ARG A 1 173 ? 0.996 -2.192 9.708 1.00 92.00 173 ARG A N 1
ATOM 1306 C CA . ARG A 1 173 ? 1.710 -1.636 8.539 1.00 92.00 173 ARG A CA 1
ATOM 1307 C C . ARG A 1 173 ? 2.330 -2.694 7.621 1.00 92.00 173 ARG A C 1
ATOM 1309 O O . ARG A 1 173 ? 2.513 -2.437 6.433 1.00 92.00 173 ARG A O 1
ATOM 1316 N N . TRP A 1 174 ? 2.658 -3.875 8.149 1.00 91.62 174 TRP A N 1
ATOM 1317 C CA . TRP A 1 174 ? 3.277 -4.962 7.385 1.00 91.62 174 TRP A CA 1
ATOM 1318 C C . TRP A 1 174 ? 2.311 -5.655 6.423 1.00 91.62 174 TRP A C 1
ATOM 1320 O O . TRP A 1 174 ? 2.756 -6.427 5.580 1.00 91.62 174 TRP A O 1
ATOM 1330 N N . LEU A 1 175 ? 1.013 -5.331 6.480 1.00 93.25 175 LEU A N 1
ATOM 1331 C CA . LEU A 1 175 ? 0.036 -5.777 5.487 1.00 93.25 175 LEU A CA 1
ATOM 1332 C C . LEU A 1 175 ? 0.351 -5.269 4.077 1.00 93.25 175 LEU A C 1
ATOM 1334 O O . LEU A 1 175 ? -0.085 -5.871 3.105 1.00 93.25 175 LEU A O 1
ATOM 1338 N N . VAL A 1 176 ? 1.131 -4.194 3.939 1.00 94.88 176 VAL A N 1
ATOM 1339 C CA . VAL A 1 176 ? 1.698 -3.788 2.647 1.00 94.88 176 VAL A CA 1
ATOM 1340 C C . VAL A 1 176 ? 3.101 -4.374 2.528 1.00 94.88 176 VAL A C 1
ATOM 1342 O O . VAL A 1 176 ? 4.083 -3.785 2.998 1.00 94.88 176 VAL A O 1
ATOM 1345 N N . MET A 1 177 ? 3.194 -5.543 1.904 1.00 92.38 177 MET A N 1
ATOM 1346 C CA . MET A 1 177 ? 4.430 -6.312 1.782 1.00 92.38 177 MET A CA 1
ATOM 1347 C C . MET A 1 177 ? 5.281 -5.824 0.606 1.00 92.38 177 MET A C 1
ATOM 1349 O O . MET A 1 177 ? 4.762 -5.318 -0.392 1.00 92.38 177 MET A O 1
ATOM 1353 N N . SER A 1 178 ? 6.595 -6.007 0.720 1.00 91.44 178 SER A N 1
ATOM 1354 C CA . SER A 1 178 ? 7.591 -5.717 -0.318 1.00 91.44 178 SER A CA 1
ATOM 1355 C C . SER A 1 178 ? 8.518 -6.915 -0.516 1.00 91.44 178 SER A C 1
ATOM 1357 O O . SER A 1 178 ? 8.866 -7.582 0.455 1.00 91.44 178 SER A O 1
ATOM 1359 N N . SER A 1 179 ? 8.909 -7.171 -1.761 1.00 88.00 179 SER A N 1
ATOM 1360 C CA . SER A 1 179 ? 9.921 -8.155 -2.161 1.00 88.00 179 SER A CA 1
ATOM 1361 C C . SER A 1 179 ? 10.635 -7.683 -3.434 1.00 88.00 179 SER A C 1
ATOM 1363 O O . SER A 1 179 ? 10.271 -6.651 -4.004 1.00 88.00 179 SER A O 1
ATOM 1365 N N . GLU A 1 180 ? 11.616 -8.446 -3.915 1.00 83.25 180 GLU A N 1
ATOM 1366 C CA . GLU A 1 180 ? 12.249 -8.231 -5.228 1.00 83.25 180 GLU A CA 1
ATOM 1367 C C . GLU A 1 180 ? 11.236 -8.233 -6.393 1.00 83.25 180 GLU A C 1
ATOM 1369 O O . GLU A 1 180 ? 11.406 -7.516 -7.377 1.00 83.25 180 GLU A O 1
ATOM 1374 N N . HIS A 1 181 ? 10.122 -8.956 -6.237 1.00 85.88 181 HIS A N 1
ATOM 1375 C CA . HIS A 1 181 ? 9.042 -9.055 -7.220 1.00 85.88 181 HIS A CA 1
ATOM 1376 C C . HIS A 1 181 ? 8.084 -7.846 -7.186 1.00 85.88 181 HIS A C 1
ATOM 1378 O O . HIS A 1 181 ? 7.171 -7.741 -8.009 1.00 85.88 181 HIS A O 1
ATOM 1384 N N . GLY A 1 182 ? 8.275 -6.919 -6.240 1.00 92.19 182 GLY A N 1
ATOM 1385 C CA . GLY A 1 182 ? 7.498 -5.691 -6.093 1.00 92.19 182 GLY A CA 1
ATOM 1386 C C . GLY A 1 182 ? 6.688 -5.645 -4.799 1.00 92.19 182 GLY A C 1
ATOM 1387 O O . GLY A 1 182 ? 7.199 -5.945 -3.721 1.00 92.19 182 GLY A O 1
ATOM 1388 N N . TYR A 1 183 ? 5.424 -5.224 -4.879 1.00 94.56 183 TYR A N 1
ATOM 1389 C CA . TYR A 1 183 ? 4.579 -4.990 -3.703 1.00 94.56 183 TYR A CA 1
ATOM 1390 C C . TYR A 1 183 ? 3.257 -5.739 -3.790 1.00 94.56 183 TYR A C 1
ATOM 1392 O O . TYR A 1 183 ? 2.720 -5.947 -4.874 1.00 94.56 183 TYR A O 1
ATOM 1400 N N . ARG A 1 184 ? 2.691 -6.089 -2.639 1.00 94.69 184 ARG A N 1
ATOM 1401 C CA . ARG A 1 184 ? 1.330 -6.630 -2.547 1.00 94.69 184 ARG A CA 1
ATOM 1402 C C . ARG A 1 184 ? 0.668 -6.214 -1.249 1.00 94.69 184 ARG A C 1
ATOM 1404 O O . ARG A 1 184 ? 1.346 -5.838 -0.291 1.00 94.69 184 ARG A O 1
ATOM 1411 N N . PHE A 1 185 ? -0.651 -6.323 -1.211 1.00 95.81 185 PHE A N 1
ATOM 1412 C CA . PHE A 1 185 ? -1.366 -6.324 0.054 1.00 95.81 185 PHE A CA 1
ATOM 1413 C C . PHE A 1 185 ? -1.478 -7.761 0.571 1.00 95.81 185 PHE A C 1
ATOM 1415 O O . PHE A 1 185 ? -1.683 -8.681 -0.211 1.00 95.81 185 PHE A O 1
ATOM 1422 N N . ALA A 1 186 ? -1.358 -7.977 1.873 1.00 94.75 186 ALA A N 1
ATOM 1423 C CA . ALA A 1 186 ? -1.525 -9.283 2.493 1.00 94.75 186 ALA A CA 1
ATOM 1424 C C . ALA A 1 186 ? -3.016 -9.638 2.614 1.00 94.75 186 ALA A C 1
ATOM 1426 O O . ALA A 1 186 ? -3.565 -9.722 3.709 1.00 94.75 186 ALA A O 1
ATOM 1427 N N . LEU A 1 187 ? -3.685 -9.791 1.471 1.00 94.31 187 LEU A N 1
ATOM 1428 C CA . LEU A 1 187 ? -5.063 -10.262 1.360 1.00 94.31 187 LEU A CA 1
ATOM 1429 C C . LEU A 1 187 ? -5.049 -11.735 0.972 1.00 94.31 187 LEU A C 1
ATOM 1431 O O . LEU A 1 187 ? -4.369 -12.109 0.016 1.00 94.31 187 LEU A O 1
ATOM 1435 N N . ARG A 1 188 ? -5.808 -12.556 1.695 1.00 93.12 188 ARG A N 1
ATOM 1436 C CA . ARG A 1 188 ? -6.007 -13.964 1.354 1.00 93.12 188 ARG A CA 1
ATOM 1437 C C . ARG A 1 188 ? -6.856 -14.088 0.093 1.00 93.12 188 ARG A C 1
ATOM 1439 O O . ARG A 1 188 ? -7.848 -13.381 -0.066 1.00 93.12 188 ARG A O 1
ATOM 1446 N N . ARG A 1 189 ? -6.479 -15.011 -0.787 1.00 88.00 189 ARG A N 1
ATOM 1447 C CA . ARG A 1 189 ? -7.242 -15.321 -2.001 1.00 88.00 189 ARG A CA 1
ATOM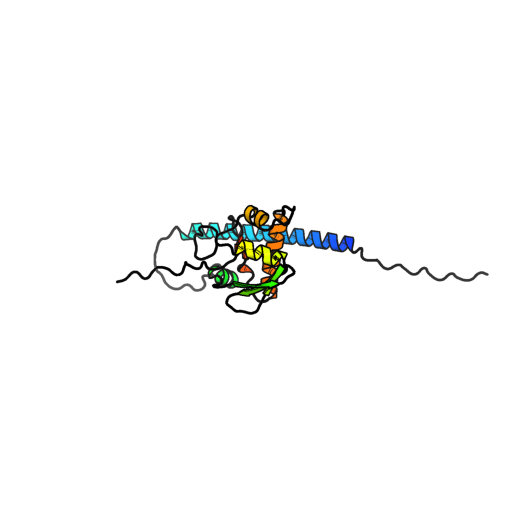 1448 C C . ARG A 1 189 ? -8.474 -16.150 -1.639 1.00 88.00 189 ARG A C 1
ATOM 1450 O O . ARG A 1 189 ? -8.361 -17.140 -0.908 1.00 88.00 189 ARG A O 1
ATOM 1457 N N . GLU A 1 190 ? -9.635 -15.779 -2.169 1.00 72.69 190 GLU A N 1
ATOM 1458 C CA . GLU A 1 190 ? -10.856 -16.585 -2.074 1.00 72.69 190 GLU A CA 1
ATOM 1459 C C . GLU A 1 190 ? -10.662 -17.857 -2.916 1.00 72.69 190 GLU A C 1
ATOM 1461 O O . GLU A 1 190 ? -10.797 -17.848 -4.134 1.00 72.69 190 GLU A O 1
ATOM 1466 N N . GLY A 1 191 ? -10.224 -18.941 -2.270 1.00 57.88 191 GLY A N 1
ATOM 1467 C CA . GLY A 1 191 ? -9.890 -20.209 -2.933 1.00 57.88 191 GLY A CA 1
ATOM 1468 C C . GLY A 1 191 ? -8.709 -20.964 -2.318 1.00 57.88 191 GLY A C 1
ATOM 1469 O O . GLY A 1 191 ? -8.587 -22.166 -2.520 1.00 57.88 191 GLY A O 1
ATOM 1470 N N . ALA A 1 192 ? -7.883 -20.319 -1.486 1.00 46.94 192 ALA A N 1
ATOM 1471 C CA . ALA A 1 192 ? -6.740 -20.971 -0.831 1.00 46.94 192 ALA A CA 1
ATOM 1472 C C . ALA A 1 192 ? -7.114 -21.855 0.389 1.00 46.94 192 ALA A C 1
ATOM 1474 O O . ALA A 1 192 ? -6.251 -22.207 1.189 1.00 46.94 192 ALA A O 1
ATOM 1475 N N . ALA A 1 193 ? -8.398 -22.200 0.557 1.00 39.19 193 ALA A N 1
ATOM 1476 C CA . ALA A 1 193 ? -8.918 -23.053 1.637 1.00 39.19 193 ALA A CA 1
ATOM 1477 C C . ALA A 1 193 ? -9.251 -24.495 1.183 1.00 39.19 193 ALA A C 1
ATOM 1479 O O . ALA A 1 193 ? -10.079 -25.164 1.794 1.00 39.19 193 ALA A O 1
ATOM 1480 N N . VAL A 1 194 ? -8.619 -24.983 0.114 1.00 37.12 194 VAL A N 1
ATOM 1481 C CA . VAL A 1 194 ? -8.805 -26.329 -0.464 1.00 37.12 194 VAL A CA 1
ATOM 1482 C C . VAL A 1 194 ? -7.391 -26.772 -0.891 1.00 37.12 194 VAL A C 1
ATOM 1484 O O . VAL A 1 194 ? -6.786 -26.086 -1.699 1.00 37.12 194 VAL A O 1
ATOM 1487 N N . THR A 1 195 ? -6.691 -27.792 -0.380 1.00 36.28 195 THR A N 1
ATOM 1488 C CA . THR A 1 195 ? -7.042 -29.089 0.220 1.00 36.28 195 THR A CA 1
ATOM 1489 C C . THR A 1 195 ? -5.790 -29.631 0.931 1.00 36.28 195 THR A C 1
ATOM 1491 O O . THR A 1 195 ? -4.749 -29.691 0.291 1.00 36.28 195 THR A O 1
ATOM 1494 N N . LEU A 1 196 ? -5.875 -30.093 2.182 1.00 38.38 196 LEU A N 1
ATOM 1495 C CA . LEU A 1 196 ? -5.050 -31.196 2.713 1.00 38.38 196 LEU A CA 1
ATOM 1496 C C . LEU A 1 196 ? -5.840 -31.892 3.834 1.00 38.38 196 LEU A C 1
ATOM 1498 O O . LEU A 1 196 ? -5.486 -31.847 5.007 1.00 38.38 196 LEU A O 1
ATOM 1502 N N . ALA A 1 197 ? -6.944 -32.530 3.456 1.00 32.28 197 ALA A N 1
ATOM 1503 C CA . ALA A 1 197 ? -7.485 -33.655 4.205 1.00 32.28 197 ALA A CA 1
ATOM 1504 C C . ALA A 1 197 ? -7.361 -34.879 3.293 1.00 32.28 197 ALA A C 1
ATOM 1506 O O . ALA A 1 197 ? -8.272 -35.208 2.538 1.00 32.28 197 ALA A O 1
ATOM 1507 N N . SER A 1 198 ? -6.180 -35.498 3.303 1.00 34.34 198 SER A N 1
ATOM 1508 C CA . SER A 1 198 ? -6.011 -36.842 2.756 1.00 34.34 198 SER A CA 1
ATOM 1509 C C . SER A 1 198 ? -6.505 -37.834 3.799 1.00 34.34 198 SER A C 1
ATOM 1511 O O . SER A 1 198 ? -5.920 -37.955 4.873 1.00 34.34 198 SER A O 1
ATOM 1513 N N . ASN A 1 199 ? -7.597 -38.513 3.456 1.00 35.25 199 ASN A N 1
ATOM 1514 C CA . ASN A 1 199 ? -8.120 -39.700 4.121 1.00 35.25 199 ASN A CA 1
ATOM 1515 C C . ASN A 1 199 ? -7.011 -40.712 4.446 1.00 35.25 199 ASN A C 1
ATOM 1517 O O . ASN A 1 199 ? -6.255 -41.105 3.552 1.00 35.25 199 ASN A O 1
ATOM 1521 N N . LYS A 1 200 ? -7.028 -41.227 5.675 1.00 35.59 200 LYS A N 1
ATOM 1522 C CA . LYS A 1 200 ? -6.942 -42.664 5.944 1.00 35.59 200 LYS A CA 1
ATOM 1523 C C . LYS A 1 200 ? -7.674 -42.994 7.233 1.00 35.59 200 LYS A C 1
ATOM 1525 O O . LYS A 1 200 ? -7.496 -42.228 8.203 1.00 35.59 200 LYS A O 1
#

Foldseek 3Di:
DDDDDDDDDDDDDPPPVVVVVVVVVVVVVVVLVVVVVVLVVVQVVVVVVVVVVVDDDDDDDDDDDDDPDVDPDPLLVVLLVFFADKDWDADPQQWIFIATNNDHTQTGDNLLSQLQVQQQDQPDDDPDQFRDADALVSSQVSSDDVPDRDDSSNNSVSLVVNLVSCVVVVHRSCLFPQHPSGTHGSYGDPPRPDDDPDDD

pLDDT: mean 73.85, std 19.08, range [32.28, 95.81]